Protein AF-A0A2T6FSA8-F1 (afdb_monomer_lite)

Foldseek 3Di:
DDPDQPPVNVCVVVVVPVVVVVVVVVDVVLDPPQDPDLPFDKDKPPDFPDPVVVSRVSSCVVSVPQEDEEELPRPTPNDQWMWIGGPPDIHIHGYQYHDVSVVVCPVVPDDDPALVSLVVVCVVPDPQEDEDVQQVVQRVVADPVSCSVLVSVLSVLCLVQVLVCVLVVHDPVVSQVVSCVVRVKGKDFADPVQCVDPVSQVVQWAQDVPPGTDGQRMWIDDDDFWIWTWDADSVVRHIYTNHTHGDGDD

Organism: NCBI:txid189691

Sequence (250 aa):
MLDGVSFFNYLHQNSGKDEVVAFILGIMNSGPYFSSTPSLRATINPTFQSQLCEELLLSCFEDNQRYILSLENEECLTHANYTVFGATHSLEIQNCIGLARVEHFFENNLILKCIEDVYDQINIRSKKVKVLPSAWKSAKLHNFYGRYPEVLYTILALETIDLTLLKGNINDKERVKEYKAETGFEISRESNGTLNRKRYEAQRLFVIPGLGRKLFEWHIKIGPYTRIHYYIDVETEMIYIGHCGKHLDI

pLDDT: mean 81.83, std 18.26, range [29.25, 98.69]

Structure (mmCIF, N/CA/C/O backbone):
data_AF-A0A2T6FSA8-F1
#
_entry.id   AF-A0A2T6FSA8-F1
#
loop_
_atom_site.group_PDB
_atom_site.id
_atom_site.type_symbol
_atom_site.label_atom_id
_atom_site.label_alt_id
_atom_site.label_comp_id
_atom_site.label_asym_id
_atom_site.label_entity_id
_atom_site.label_seq_id
_atom_site.pdbx_PDB_ins_code
_atom_site.Cartn_x
_atom_site.Cartn_y
_atom_site.Cartn_z
_atom_site.occupancy
_atom_site.B_iso_or_equiv
_atom_site.auth_seq_id
_atom_site.auth_comp_id
_atom_site.auth_asym_id
_atom_site.auth_atom_id
_atom_site.pdbx_PDB_model_num
ATOM 1 N N . MET A 1 1 ? 12.938 7.312 -40.243 1.00 29.25 1 MET A N 1
ATOM 2 C CA . MET A 1 1 ? 11.594 7.822 -40.592 1.00 29.25 1 MET A CA 1
ATOM 3 C C . MET A 1 1 ? 10.680 6.617 -40.654 1.00 29.25 1 MET A C 1
ATOM 5 O O . MET A 1 1 ? 10.930 5.751 -41.476 1.00 29.25 1 MET A O 1
ATOM 9 N N . LEU A 1 2 ? 9.742 6.512 -39.714 1.00 33.03 2 LEU A N 1
ATOM 10 C CA . LEU A 1 2 ? 8.794 5.401 -39.615 1.00 33.03 2 LEU A CA 1
ATOM 11 C C . LEU A 1 2 ? 7.567 5.710 -40.477 1.00 33.03 2 LEU A C 1
ATOM 13 O O . LEU A 1 2 ? 7.025 6.815 -40.401 1.00 33.03 2 LEU A O 1
ATOM 17 N N . ASP A 1 3 ? 7.147 4.735 -41.278 1.00 32.16 3 ASP A N 1
ATOM 18 C CA . ASP A 1 3 ? 5.937 4.796 -42.092 1.00 32.16 3 ASP A CA 1
ATOM 19 C C . ASP A 1 3 ? 4.690 4.891 -41.200 1.00 32.16 3 ASP A C 1
ATOM 21 O O . ASP A 1 3 ? 4.171 3.905 -40.687 1.00 32.16 3 ASP A O 1
ATOM 25 N N . GLY A 1 4 ? 4.215 6.122 -41.009 1.00 34.62 4 GLY A N 1
ATOM 26 C CA . GLY A 1 4 ? 2.804 6.496 -41.139 1.00 34.62 4 GLY A CA 1
ATOM 27 C C . GLY A 1 4 ? 1.758 5.941 -40.168 1.00 34.62 4 GLY A C 1
ATOM 28 O O . GLY A 1 4 ? 0.607 6.364 -40.259 1.00 34.62 4 GLY A O 1
ATOM 29 N N . VAL A 1 5 ? 2.088 5.061 -39.225 1.00 33.59 5 VAL A N 1
ATOM 30 C CA . VAL A 1 5 ? 1.158 4.663 -38.160 1.00 33.59 5 VAL A CA 1
ATOM 31 C C . VAL A 1 5 ? 1.603 5.347 -36.876 1.00 33.59 5 VAL A C 1
ATOM 33 O O . VAL A 1 5 ? 2.598 4.966 -36.265 1.00 33.59 5 VAL A O 1
ATOM 36 N N . SER A 1 6 ? 0.897 6.408 -36.476 1.00 43.44 6 SER A N 1
ATOM 37 C CA . SER A 1 6 ? 1.162 7.053 -35.189 1.00 43.44 6 SER A CA 1
ATOM 38 C C . SER A 1 6 ? 1.017 6.021 -34.066 1.00 43.44 6 SER A C 1
ATOM 40 O O . SER A 1 6 ? 0.156 5.143 -34.131 1.00 43.44 6 SER A O 1
ATOM 42 N N . PHE A 1 7 ? 1.823 6.136 -33.010 1.00 41.12 7 PHE A N 1
ATOM 43 C CA . PHE A 1 7 ? 1.661 5.340 -31.786 1.00 41.12 7 PHE A CA 1
ATOM 44 C C . PHE A 1 7 ? 0.196 5.343 -31.301 1.00 41.12 7 PHE A C 1
ATOM 46 O O . PHE A 1 7 ? -0.334 4.318 -30.888 1.00 41.12 7 PHE A O 1
ATOM 53 N N . PHE A 1 8 ? -0.512 6.459 -31.497 1.00 38.66 8 PHE A N 1
ATOM 54 C CA . PHE A 1 8 ? -1.953 6.583 -31.276 1.00 38.66 8 PHE A CA 1
ATOM 55 C C . PHE A 1 8 ? -2.823 5.634 -32.118 1.00 38.66 8 PHE A C 1
ATOM 57 O O . PHE A 1 8 ? -3.782 5.086 -31.584 1.00 38.66 8 PHE A O 1
ATOM 64 N N . ASN A 1 9 ? -2.509 5.395 -33.395 1.00 40.66 9 ASN A N 1
ATOM 65 C CA . ASN A 1 9 ? -3.224 4.410 -34.216 1.00 40.66 9 ASN A CA 1
ATOM 66 C C . ASN A 1 9 ? -2.980 2.974 -33.730 1.00 40.66 9 ASN A C 1
ATOM 68 O O . ASN A 1 9 ? -3.914 2.175 -33.726 1.00 40.66 9 ASN A O 1
ATOM 72 N N . TYR A 1 10 ? -1.767 2.653 -33.268 1.00 45.69 10 TYR A N 1
ATOM 73 C CA . TYR A 1 10 ? -1.476 1.357 -32.643 1.00 45.69 10 TYR A CA 1
ATOM 74 C C . TYR A 1 10 ? -2.256 1.178 -31.329 1.00 45.69 10 TYR A C 1
ATOM 76 O O . TYR A 1 10 ? -2.881 0.140 -31.113 1.00 45.69 10 TYR A O 1
ATOM 84 N N . LEU A 1 11 ? -2.302 2.214 -30.485 1.00 43.16 11 LEU A N 1
ATOM 85 C CA . LEU A 1 11 ? -3.105 2.233 -29.257 1.00 43.16 11 LEU A CA 1
ATOM 86 C C . LEU A 1 11 ? -4.605 2.083 -29.546 1.00 43.16 11 LEU A C 1
ATOM 88 O O . LEU A 1 11 ? -5.293 1.330 -28.864 1.00 43.16 11 LEU A O 1
ATOM 92 N N . HIS A 1 12 ? -5.113 2.745 -30.586 1.00 42.53 12 HIS A N 1
ATOM 93 C CA . HIS A 1 12 ? -6.517 2.666 -30.981 1.00 42.53 12 HIS A CA 1
ATOM 94 C C . HIS A 1 12 ? -6.888 1.283 -31.541 1.00 42.53 12 HIS A C 1
ATOM 96 O O . HIS A 1 12 ? -7.987 0.794 -31.289 1.00 42.53 12 HIS A O 1
ATOM 102 N N . GLN A 1 13 ? -5.984 0.615 -32.263 1.00 48.69 13 GLN A N 1
ATOM 103 C CA . GLN A 1 13 ? -6.195 -0.754 -32.758 1.00 48.69 13 GLN A CA 1
ATOM 104 C C . GLN A 1 13 ? -6.154 -1.809 -31.640 1.00 48.69 13 GLN A C 1
ATOM 106 O O . GLN A 1 13 ? -6.771 -2.862 -31.776 1.00 48.69 13 GLN A O 1
ATOM 111 N N . ASN A 1 14 ? -5.491 -1.509 -30.520 1.00 48.34 14 ASN A N 1
ATOM 112 C CA . ASN A 1 14 ? -5.372 -2.389 -29.351 1.00 48.34 14 ASN A CA 1
ATOM 113 C C . ASN A 1 14 ? -6.252 -1.948 -28.159 1.00 48.34 14 ASN A C 1
ATOM 115 O O . ASN A 1 14 ? -6.157 -2.509 -27.067 1.00 48.34 14 ASN A O 1
ATOM 119 N N . SER A 1 15 ? -7.147 -0.979 -28.381 1.00 40.62 15 SER A N 1
ATOM 120 C CA . SER A 1 15 ? -8.011 -0.329 -27.380 1.00 40.62 15 SER A CA 1
ATOM 121 C C . SER A 1 15 ? -9.080 -1.228 -26.743 1.00 40.62 15 SER A C 1
ATOM 123 O O . SER A 1 15 ? -9.753 -0.806 -25.815 1.00 40.62 15 SER A O 1
ATOM 125 N N . GLY A 1 16 ? -9.217 -2.482 -27.190 1.00 43.50 16 GLY A N 1
ATOM 126 C CA . GLY A 1 16 ? -10.066 -3.488 -26.538 1.00 43.50 16 GLY A CA 1
ATOM 127 C C . GLY A 1 16 ? -9.453 -4.108 -25.275 1.00 43.50 16 GLY A C 1
ATOM 128 O O . GLY A 1 16 ? -10.103 -4.917 -24.617 1.00 43.50 16 GLY A O 1
ATOM 129 N N . LYS A 1 17 ? -8.205 -3.760 -24.942 1.00 50.47 17 LYS A N 1
ATOM 130 C CA . LYS A 1 17 ? -7.532 -4.151 -23.701 1.00 50.47 17 LYS A CA 1
ATOM 131 C C . LYS A 1 17 ? -7.325 -2.897 -22.843 1.00 50.47 17 LYS A C 1
ATOM 133 O O . LYS A 1 17 ? -6.221 -2.355 -22.804 1.00 50.47 17 LYS A O 1
ATOM 138 N N . ASP A 1 18 ? -8.376 -2.443 -22.156 1.00 46.59 18 ASP A N 1
ATOM 139 C CA . ASP A 1 18 ? -8.344 -1.296 -21.220 1.00 46.59 18 ASP A CA 1
ATOM 140 C C . ASP A 1 18 ? -7.168 -1.379 -20.215 1.00 46.59 18 ASP A C 1
ATOM 142 O O . ASP A 1 18 ? -6.617 -0.369 -19.779 1.00 46.59 18 ASP A O 1
ATOM 146 N N . GLU A 1 19 ? -6.721 -2.600 -19.915 1.00 49.44 19 GLU A N 1
ATOM 147 C CA . GLU A 1 19 ? -5.592 -2.947 -19.044 1.00 49.44 19 GLU A CA 1
ATOM 148 C C . GLU A 1 19 ? -4.216 -2.544 -19.626 1.00 49.44 19 GLU A C 1
ATOM 150 O O . GLU A 1 19 ? -3.344 -2.077 -18.891 1.00 49.44 19 GLU A O 1
ATOM 155 N N . VAL A 1 20 ? -4.027 -2.642 -20.950 1.00 48.03 20 VAL A N 1
ATOM 156 C CA . VAL A 1 20 ? -2.790 -2.220 -21.641 1.00 48.03 20 VAL A CA 1
ATOM 157 C C . VAL A 1 20 ? -2.701 -0.697 -21.676 1.00 48.03 20 VAL A C 1
ATOM 159 O O . VAL A 1 20 ? -1.636 -0.128 -21.445 1.00 48.03 20 VAL A O 1
ATOM 162 N N . VAL A 1 21 ? -3.833 -0.022 -21.891 1.00 46.06 21 VAL A N 1
ATOM 163 C CA . VAL A 1 21 ? -3.919 1.444 -21.861 1.00 46.06 21 VAL A CA 1
ATOM 164 C C . VAL A 1 21 ? -3.649 1.972 -20.449 1.00 46.06 21 VAL A C 1
ATOM 166 O O . VAL A 1 21 ? -2.893 2.927 -20.300 1.00 46.06 21 VAL A O 1
ATOM 169 N N . ALA A 1 22 ? -4.184 1.331 -19.406 1.00 47.06 22 ALA A N 1
ATOM 170 C CA . ALA A 1 22 ? -3.957 1.729 -18.016 1.00 47.06 22 ALA A CA 1
ATOM 171 C C . ALA A 1 22 ? -2.488 1.589 -17.574 1.00 47.06 22 ALA A C 1
ATOM 173 O O . ALA A 1 22 ? -1.985 2.465 -16.873 1.00 47.06 22 ALA A O 1
ATOM 174 N N . PHE A 1 23 ? -1.777 0.543 -18.010 1.00 49.16 23 PHE A N 1
ATOM 175 C CA . PHE A 1 23 ? -0.348 0.385 -17.719 1.00 49.16 23 PHE A CA 1
ATOM 176 C C . PHE A 1 23 ? 0.541 1.290 -18.574 1.00 49.16 23 PHE A C 1
ATOM 178 O O . PHE A 1 23 ? 1.487 1.858 -18.042 1.00 49.16 23 PHE A O 1
ATOM 185 N N . ILE A 1 24 ? 0.223 1.500 -19.857 1.00 52.72 24 ILE A N 1
ATOM 186 C CA . ILE A 1 24 ? 0.936 2.484 -20.688 1.00 52.72 24 ILE A CA 1
ATOM 187 C C . ILE A 1 24 ? 0.775 3.882 -20.083 1.00 52.72 24 ILE A C 1
ATOM 189 O O . ILE A 1 24 ? 1.764 4.583 -19.917 1.00 52.72 24 ILE A O 1
ATOM 193 N N . LEU A 1 25 ? -0.433 4.260 -19.653 1.00 48.62 25 LEU A N 1
ATOM 194 C CA . LEU A 1 25 ? -0.664 5.514 -18.932 1.00 48.62 25 LEU A CA 1
ATOM 195 C C . LEU A 1 25 ? 0.015 5.529 -17.554 1.00 48.62 25 LEU A C 1
ATOM 197 O O . LEU A 1 25 ? 0.484 6.578 -17.131 1.00 48.62 25 LEU A O 1
ATOM 201 N N . GLY A 1 26 ? 0.091 4.394 -16.856 1.00 50.62 26 GLY A N 1
ATOM 202 C CA . GLY A 1 26 ? 0.794 4.253 -15.579 1.00 50.62 26 GLY A CA 1
ATOM 203 C C . GLY A 1 26 ? 2.302 4.465 -15.711 1.00 50.62 26 GLY A C 1
ATOM 204 O O . GLY A 1 26 ? 2.860 5.260 -14.965 1.00 50.62 26 GLY A O 1
ATOM 205 N N . ILE A 1 27 ? 2.927 3.837 -16.709 1.00 51.91 27 ILE A N 1
ATOM 206 C CA . ILE A 1 27 ? 4.341 4.022 -17.058 1.00 51.91 27 ILE A CA 1
ATOM 207 C C . ILE A 1 27 ? 4.598 5.444 -17.561 1.00 51.91 27 ILE A C 1
ATOM 209 O O . ILE A 1 27 ? 5.545 6.087 -17.125 1.00 51.91 27 ILE A O 1
ATOM 213 N N . MET A 1 28 ? 3.730 5.983 -18.423 1.00 48.41 28 MET A N 1
ATOM 214 C CA . MET A 1 28 ? 3.848 7.364 -18.907 1.00 48.41 28 MET A CA 1
ATOM 215 C C . MET A 1 28 ? 3.694 8.403 -17.783 1.00 48.41 28 MET A C 1
ATOM 217 O O . MET A 1 28 ? 4.291 9.472 -17.867 1.00 48.41 28 MET A 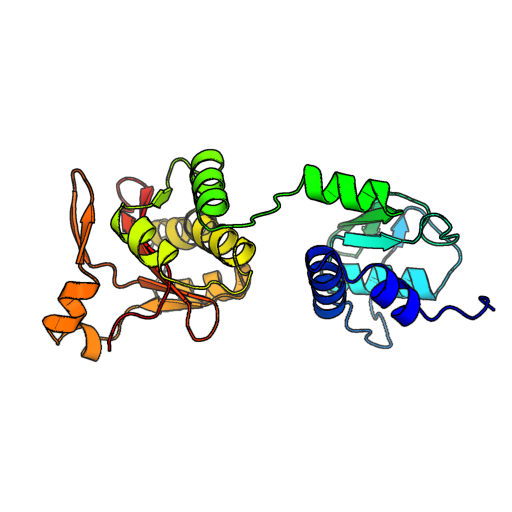O 1
ATOM 221 N N . ASN A 1 29 ? 2.920 8.104 -16.732 1.00 47.12 29 ASN A N 1
ATOM 222 C CA . ASN A 1 29 ? 2.727 8.983 -15.571 1.00 47.12 29 ASN A CA 1
ATOM 223 C C . ASN A 1 29 ? 3.734 8.738 -14.430 1.00 47.12 29 ASN A C 1
ATOM 225 O O . ASN A 1 29 ? 3.843 9.579 -13.537 1.00 47.12 29 ASN A O 1
ATOM 229 N N . SER A 1 30 ? 4.465 7.617 -14.423 1.00 46.62 30 SER A N 1
ATOM 230 C CA . SER A 1 30 ? 5.535 7.348 -13.446 1.00 46.62 30 SER A CA 1
ATOM 231 C C . SER A 1 30 ? 6.867 8.000 -13.812 1.00 46.62 30 SER A C 1
ATOM 233 O O . SER A 1 30 ? 7.819 7.907 -13.046 1.00 46.62 30 SER A O 1
ATOM 235 N N . GLY A 1 31 ? 6.929 8.669 -14.963 1.00 50.69 31 GLY A N 1
ATOM 236 C CA . GLY A 1 31 ? 8.158 9.232 -15.495 1.00 50.69 31 GLY A CA 1
ATOM 237 C C . GLY A 1 31 ? 8.956 8.238 -16.357 1.00 50.69 31 GLY A C 1
ATOM 238 O O . GLY A 1 31 ? 8.481 7.137 -16.642 1.00 50.69 31 GLY A O 1
ATOM 239 N N . PRO A 1 32 ? 10.158 8.632 -16.808 1.00 46.78 32 PRO A N 1
ATOM 240 C CA . PRO A 1 32 ? 10.871 9.799 -16.312 1.00 46.78 32 PRO A CA 1
ATOM 241 C C . PRO A 1 32 ? 10.246 11.107 -16.785 1.00 46.78 32 PRO A C 1
ATOM 243 O O . PRO A 1 32 ? 9.958 11.298 -17.970 1.00 46.78 32 PRO A O 1
ATOM 246 N N . TYR A 1 33 ? 10.027 12.023 -15.843 1.00 53.81 33 TYR A N 1
ATOM 247 C CA . TYR A 1 33 ? 9.700 13.400 -16.186 1.00 53.81 33 TYR A CA 1
ATOM 248 C C . TYR A 1 33 ? 10.973 14.004 -16.757 1.00 53.81 33 TYR A C 1
ATOM 250 O O . TYR A 1 33 ? 11.837 14.429 -16.000 1.00 53.81 33 TYR A O 1
ATOM 258 N N . PHE A 1 34 ? 11.108 13.959 -18.085 1.00 48.78 34 PHE A N 1
ATOM 259 C CA . PHE A 1 34 ? 12.308 14.371 -18.807 1.00 48.78 34 PHE A CA 1
ATOM 260 C C . PHE A 1 34 ? 12.806 15.724 -18.275 1.00 48.78 34 PHE A C 1
ATOM 262 O O . PHE A 1 34 ? 12.228 16.776 -18.561 1.00 48.78 34 PHE A O 1
ATOM 269 N N . SER A 1 35 ? 13.856 15.692 -17.455 1.00 50.28 35 SER A N 1
ATOM 270 C CA . SER A 1 35 ? 14.572 16.884 -17.033 1.00 50.28 35 SER A CA 1
ATOM 271 C C . SER A 1 35 ? 15.739 17.015 -18.001 1.00 50.28 35 SER A C 1
ATOM 273 O O . SER A 1 35 ? 16.486 16.067 -18.228 1.00 50.28 35 SER A O 1
ATOM 275 N N . SER A 1 36 ? 15.853 18.160 -18.666 1.00 49.47 36 SER A N 1
ATOM 276 C CA . SER A 1 36 ? 16.725 18.346 -19.835 1.00 49.47 36 SER A CA 1
ATOM 277 C C . SER A 1 36 ? 18.233 18.292 -19.540 1.00 49.47 36 SER A C 1
ATOM 279 O O . SER A 1 36 ? 19.025 18.698 -20.385 1.00 49.47 36 SER A O 1
ATOM 281 N N . THR A 1 37 ? 18.649 17.830 -18.359 1.00 53.97 37 THR A N 1
ATOM 282 C CA . THR A 1 37 ? 20.055 17.693 -17.967 1.00 53.97 37 THR A CA 1
ATOM 283 C C . THR A 1 37 ? 20.203 16.667 -16.837 1.00 53.97 37 THR A C 1
ATOM 285 O O . THR A 1 37 ? 20.058 17.053 -15.673 1.00 53.97 37 THR A O 1
ATOM 288 N N . PRO A 1 38 ? 20.563 15.403 -17.125 1.00 54.00 38 PRO A N 1
ATOM 289 C CA . PRO A 1 38 ? 21.083 14.515 -16.095 1.00 54.00 38 PRO A CA 1
ATOM 290 C C . PRO A 1 38 ? 22.385 15.133 -15.574 1.00 54.00 38 PRO A C 1
ATOM 292 O O . PRO A 1 38 ? 23.371 15.269 -16.298 1.00 54.00 38 PRO A O 1
ATOM 295 N N . SER A 1 39 ? 22.386 15.579 -14.320 1.00 57.56 39 SER A N 1
ATOM 296 C CA . SER A 1 39 ? 23.579 16.176 -13.691 1.00 57.56 39 SER A CA 1
ATOM 297 C C . SER A 1 39 ? 24.536 15.116 -13.125 1.00 57.56 39 SER A C 1
ATOM 299 O O . SER A 1 39 ? 25.597 15.434 -12.579 1.00 57.56 39 SER A O 1
ATOM 301 N N . LEU A 1 40 ? 24.162 13.842 -13.254 1.00 66.25 40 LEU A N 1
ATOM 302 C CA . LEU A 1 40 ? 24.803 12.708 -12.613 1.00 66.25 40 LEU A CA 1
ATOM 303 C C . LEU A 1 40 ? 25.874 12.063 -13.495 1.00 66.25 40 LEU A C 1
ATOM 305 O O . LEU A 1 40 ? 25.628 11.624 -14.614 1.00 66.25 40 LEU A O 1
ATOM 309 N N . ARG A 1 41 ? 27.083 11.934 -12.934 1.00 78.19 41 ARG A N 1
ATOM 310 C CA . ARG A 1 41 ? 28.101 11.016 -13.454 1.00 78.19 41 ARG A CA 1
ATOM 311 C C . ARG A 1 41 ? 27.721 9.598 -13.038 1.00 78.19 41 ARG A C 1
ATOM 313 O O . ARG A 1 41 ? 27.952 9.226 -11.888 1.00 78.19 41 ARG A O 1
ATOM 320 N N . ALA A 1 42 ? 27.163 8.829 -13.962 1.00 87.12 42 ALA A N 1
ATOM 321 C CA . ALA A 1 42 ? 26.892 7.411 -13.777 1.00 87.12 42 ALA A CA 1
ATOM 322 C C . ALA A 1 42 ? 27.425 6.600 -14.962 1.00 87.12 42 ALA A C 1
ATOM 324 O O . ALA A 1 42 ? 27.656 7.138 -16.044 1.00 87.12 42 ALA A O 1
ATOM 325 N N . THR A 1 43 ? 27.656 5.308 -14.746 1.00 93.62 43 THR A N 1
ATOM 326 C CA . THR A 1 43 ? 28.009 4.365 -15.813 1.00 93.62 43 THR A CA 1
ATOM 327 C C . THR A 1 43 ? 26.881 3.367 -16.013 1.00 93.62 43 THR A C 1
ATOM 329 O O . THR A 1 43 ? 26.235 2.954 -15.053 1.00 93.62 43 THR A O 1
ATOM 332 N N . ILE A 1 44 ? 26.632 2.977 -17.261 1.00 95.25 44 ILE A N 1
ATOM 333 C CA . ILE A 1 44 ? 25.549 2.059 -17.616 1.00 95.25 44 ILE A CA 1
ATOM 334 C C . ILE A 1 44 ? 26.142 0.778 -18.195 1.00 95.25 44 ILE A C 1
ATOM 336 O O . ILE A 1 44 ? 27.039 0.825 -19.038 1.00 95.25 44 ILE A O 1
ATOM 340 N N . ASN A 1 45 ? 25.636 -0.365 -17.741 1.00 95.38 45 ASN A N 1
ATOM 341 C CA . ASN A 1 45 ? 25.982 -1.679 -18.265 1.00 95.38 45 ASN A CA 1
ATOM 342 C C . ASN A 1 45 ? 24.707 -2.466 -18.601 1.00 95.38 45 ASN A C 1
ATOM 344 O O . ASN A 1 45 ? 23.862 -2.601 -17.722 1.00 95.38 45 ASN A O 1
ATOM 348 N N . PRO A 1 46 ? 24.567 -3.051 -19.799 1.00 94.94 46 PRO A N 1
ATOM 349 C CA . PRO A 1 46 ? 25.495 -2.998 -20.931 1.00 94.94 46 PRO A CA 1
ATOM 350 C C . PRO A 1 46 ? 25.554 -1.616 -21.593 1.00 94.94 46 PRO A C 1
ATOM 352 O O . PRO A 1 46 ? 24.638 -0.808 -21.452 1.00 94.94 46 PRO A O 1
ATOM 355 N N . THR A 1 47 ? 26.650 -1.347 -22.307 1.00 91.38 47 THR A N 1
ATOM 356 C CA . THR A 1 47 ? 26.838 -0.101 -23.064 1.00 91.38 47 THR A CA 1
ATOM 357 C C . THR A 1 47 ? 26.093 -0.142 -24.401 1.00 91.38 47 THR A C 1
ATOM 359 O O . THR A 1 47 ? 25.879 -1.205 -24.984 1.00 91.38 47 THR A O 1
ATOM 362 N N . PHE A 1 48 ? 25.703 1.027 -24.904 1.00 89.56 48 PHE A N 1
ATOM 363 C CA . PHE A 1 48 ? 25.004 1.208 -26.180 1.00 89.56 48 PHE A CA 1
ATOM 364 C C . PHE A 1 48 ? 25.356 2.581 -26.771 1.00 89.56 48 PHE A C 1
ATOM 366 O O . PHE A 1 48 ? 25.976 3.412 -26.109 1.00 89.56 48 PHE A O 1
ATOM 373 N N . GLN A 1 49 ? 24.995 2.820 -28.033 1.00 87.00 49 GLN A N 1
ATOM 374 C CA . GLN A 1 49 ? 25.349 4.042 -28.766 1.00 87.00 49 GLN A CA 1
ATOM 375 C C . GLN A 1 49 ? 24.109 4.895 -29.049 1.00 87.00 49 GLN A C 1
ATOM 377 O O . GLN A 1 49 ? 23.662 5.006 -30.187 1.00 87.00 49 GLN A O 1
ATOM 382 N N . SER A 1 50 ? 23.526 5.484 -28.005 1.00 88.25 50 SER A N 1
ATOM 383 C CA . SER A 1 50 ? 22.404 6.416 -28.148 1.00 88.25 50 SER A CA 1
ATOM 384 C C . SER A 1 50 ? 22.298 7.323 -26.935 1.00 88.25 50 SER A C 1
ATOM 386 O O . SER A 1 50 ? 21.985 6.866 -25.838 1.00 88.25 50 SER A O 1
ATOM 388 N N . GLN A 1 51 ? 22.496 8.620 -27.157 1.00 84.38 51 GLN A N 1
ATOM 389 C CA . GLN A 1 51 ? 22.355 9.627 -26.110 1.00 84.38 51 GLN A CA 1
ATOM 390 C C . GLN A 1 51 ? 20.933 9.640 -25.522 1.00 84.38 51 GLN A C 1
ATOM 392 O O . GLN A 1 51 ? 20.769 9.760 -24.316 1.00 84.38 51 GLN A O 1
ATOM 397 N N . LEU A 1 52 ? 19.902 9.436 -26.349 1.00 82.38 52 LEU A N 1
ATOM 398 C CA . LEU A 1 52 ? 18.509 9.428 -25.892 1.00 82.38 52 LEU A CA 1
ATOM 399 C C . LEU A 1 52 ? 18.220 8.264 -24.929 1.00 82.38 52 LEU A C 1
ATOM 401 O O . LEU A 1 52 ? 17.533 8.434 -23.927 1.00 82.38 52 LEU A O 1
ATOM 405 N N . CYS A 1 53 ? 18.742 7.075 -25.231 1.00 87.88 53 CYS A N 1
ATOM 406 C CA . CYS A 1 53 ? 18.580 5.908 -24.363 1.00 87.88 53 CYS A CA 1
ATOM 407 C C . CYS A 1 53 ? 19.388 6.047 -23.067 1.00 87.88 53 CYS A C 1
ATOM 409 O O . CYS A 1 53 ? 18.985 5.538 -22.024 1.00 87.88 53 CYS A O 1
ATOM 411 N N . GLU A 1 54 ? 20.529 6.735 -23.138 1.00 89.31 54 GLU A N 1
ATOM 412 C CA . GLU A 1 54 ? 21.363 7.040 -21.979 1.00 89.31 54 GLU A CA 1
ATOM 413 C C . GLU A 1 54 ? 20.621 8.000 -21.055 1.00 89.31 54 GLU A C 1
ATOM 415 O O . GLU A 1 54 ? 20.438 7.685 -19.884 1.00 89.31 54 GLU A O 1
ATOM 420 N N . GLU A 1 55 ? 20.089 9.094 -21.599 1.00 86.81 55 GLU A N 1
ATOM 421 C CA . GLU A 1 55 ? 19.240 10.038 -20.871 1.00 86.81 55 GLU A CA 1
ATOM 422 C C . GLU A 1 55 ? 18.037 9.335 -20.226 1.00 86.81 55 GLU A C 1
ATOM 424 O O . GLU A 1 55 ? 17.798 9.532 -19.038 1.00 86.81 55 GLU A O 1
ATOM 429 N N . LEU A 1 56 ? 17.344 8.446 -20.950 1.00 87.00 56 LEU A N 1
ATOM 430 C CA . LEU A 1 56 ? 16.233 7.661 -20.401 1.00 87.00 56 LEU A CA 1
ATOM 431 C C . LEU A 1 56 ? 16.651 6.846 -19.167 1.00 87.00 56 LEU A C 1
ATOM 433 O O . LEU A 1 56 ? 16.003 6.934 -18.126 1.00 87.00 56 LEU A O 1
ATOM 437 N N . LEU A 1 57 ? 17.718 6.048 -19.272 1.00 89.06 57 LEU A N 1
ATOM 438 C CA . LEU A 1 57 ? 18.172 5.185 -18.177 1.00 89.06 57 LEU A CA 1
ATOM 439 C C . LEU A 1 57 ? 18.730 5.987 -16.996 1.00 89.06 57 LEU A C 1
ATOM 441 O O . LEU A 1 57 ? 18.553 5.579 -15.848 1.00 89.06 57 LEU A O 1
ATOM 445 N N . LEU A 1 58 ? 19.369 7.131 -17.255 1.00 88.62 58 LEU A N 1
ATOM 446 C CA . LEU A 1 58 ? 19.816 8.048 -16.209 1.00 88.62 58 LEU A CA 1
ATOM 447 C C . LEU A 1 58 ? 18.637 8.696 -15.487 1.00 88.62 58 LEU A C 1
ATOM 449 O O . LEU A 1 58 ? 18.652 8.763 -14.261 1.00 88.62 58 LEU A O 1
ATOM 453 N N . SER A 1 59 ?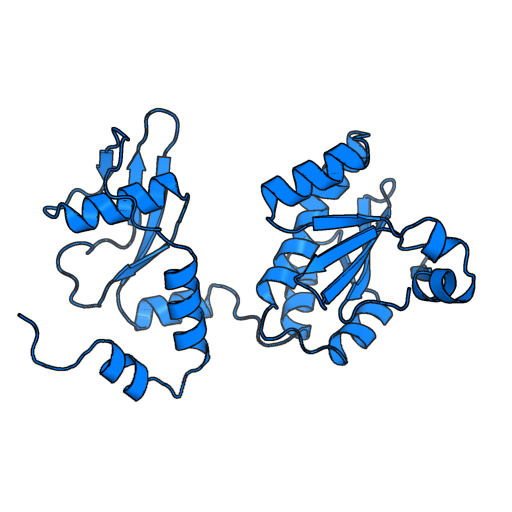 17.591 9.107 -16.204 1.00 82.56 59 SER A N 1
ATOM 454 C CA . SER A 1 59 ? 16.381 9.607 -15.554 1.00 82.56 59 SER A CA 1
ATOM 455 C C . SER A 1 59 ? 15.669 8.504 -14.767 1.00 82.56 59 SER A C 1
ATOM 457 O O . SER A 1 59 ? 15.234 8.742 -13.647 1.00 82.56 59 SER A O 1
ATOM 459 N N . CYS A 1 60 ? 15.629 7.266 -15.274 1.00 83.06 60 CYS A N 1
ATOM 460 C CA . CYS A 1 60 ? 15.141 6.132 -14.487 1.00 83.06 60 CYS A CA 1
ATOM 461 C C . CYS A 1 60 ? 15.973 5.904 -13.215 1.00 83.06 60 CYS A C 1
ATOM 463 O O . CYS A 1 60 ? 15.413 5.574 -12.174 1.00 83.06 60 CYS A O 1
ATOM 465 N N . PHE A 1 61 ? 17.294 6.091 -13.277 1.00 85.44 61 PHE A N 1
ATOM 466 C CA . PHE A 1 61 ? 18.175 6.015 -12.112 1.00 85.44 61 PHE A CA 1
ATOM 467 C C . PHE A 1 61 ? 17.891 7.121 -11.089 1.00 85.44 61 PHE A C 1
ATOM 469 O O . PHE A 1 61 ? 17.783 6.828 -9.900 1.00 85.44 61 PHE A O 1
ATOM 476 N N . GLU A 1 62 ? 17.725 8.366 -11.542 1.00 80.81 62 GL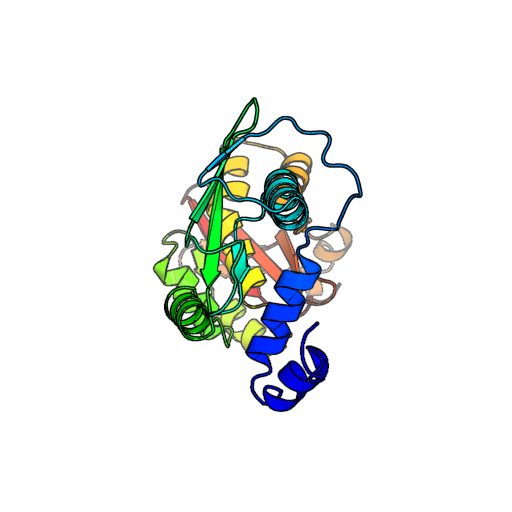U A N 1
ATOM 477 C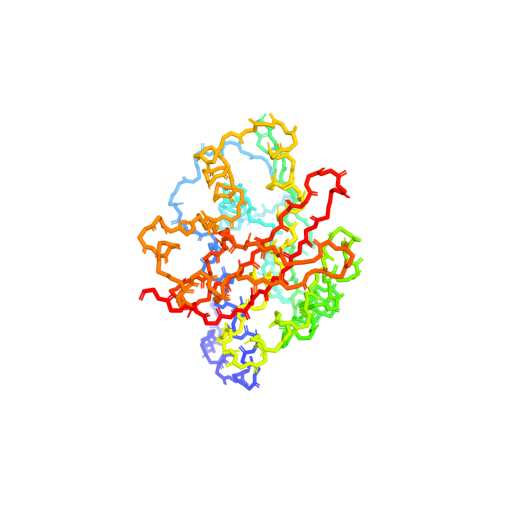 CA . GLU A 1 62 ? 17.359 9.511 -10.695 1.00 80.81 62 GLU A CA 1
ATOM 478 C C . GLU A 1 62 ? 15.998 9.306 -10.010 1.00 80.81 62 GLU A C 1
ATOM 480 O O . GLU A 1 62 ? 15.867 9.559 -8.812 1.00 80.81 62 GLU A O 1
ATOM 485 N N . ASP A 1 63 ? 15.023 8.765 -10.744 1.00 73.31 63 ASP A N 1
ATOM 486 C CA . ASP A 1 63 ? 13.656 8.529 -10.268 1.00 73.31 63 ASP A CA 1
ATOM 487 C C . ASP A 1 63 ? 13.476 7.166 -9.564 1.00 73.31 63 ASP A C 1
ATOM 489 O O . ASP A 1 63 ? 12.371 6.821 -9.142 1.00 73.31 63 ASP A O 1
ATOM 493 N N . ASN A 1 64 ? 14.542 6.363 -9.423 1.00 71.69 64 ASN A N 1
ATOM 494 C CA . ASN A 1 64 ? 14.503 4.991 -8.890 1.00 71.69 64 ASN A CA 1
ATOM 495 C C . ASN A 1 64 ? 13.480 4.074 -9.614 1.00 71.69 64 ASN A C 1
ATOM 497 O O . ASN A 1 64 ? 12.921 3.136 -9.033 1.00 71.69 64 ASN A O 1
ATOM 501 N N . GLN A 1 65 ? 13.244 4.333 -10.902 1.00 75.31 65 GLN A N 1
ATOM 502 C CA . GLN A 1 65 ? 12.346 3.587 -11.777 1.00 75.31 65 GLN A CA 1
ATOM 503 C C . GLN A 1 65 ? 13.038 2.319 -12.292 1.00 75.31 65 GLN A C 1
ATOM 505 O O . GLN A 1 65 ? 14.046 2.369 -12.993 1.00 75.31 65 GLN A O 1
ATOM 510 N N . ARG A 1 66 ? 12.468 1.153 -11.972 1.00 81.81 66 ARG A N 1
ATOM 511 C CA . ARG A 1 66 ? 13.082 -0.161 -12.251 1.00 81.81 66 ARG A CA 1
ATOM 512 C C . ARG A 1 66 ? 12.623 -0.827 -13.539 1.00 81.81 66 ARG A C 1
ATOM 514 O O . ARG A 1 66 ? 13.089 -1.922 -13.832 1.00 81.81 66 ARG A O 1
ATOM 521 N N . TYR A 1 67 ? 11.708 -0.212 -14.281 1.00 80.69 67 TYR A N 1
ATOM 522 C CA . TYR A 1 67 ? 11.113 -0.826 -15.463 1.00 80.69 67 TYR A CA 1
ATOM 523 C C . TYR A 1 67 ? 11.044 0.152 -16.625 1.00 80.69 67 TYR A C 1
ATOM 525 O O . TYR A 1 67 ? 10.577 1.281 -16.460 1.00 80.69 67 TYR A O 1
ATOM 533 N N . ILE A 1 68 ? 11.444 -0.327 -17.798 1.00 84.88 68 ILE A N 1
ATOM 534 C CA . ILE A 1 68 ? 11.256 0.332 -19.091 1.00 84.88 68 ILE A CA 1
ATOM 535 C C . ILE A 1 68 ? 10.605 -0.643 -20.078 1.00 84.88 68 ILE A C 1
ATOM 537 O O . ILE A 1 68 ? 10.631 -1.863 -19.882 1.00 84.88 68 ILE A O 1
ATOM 541 N N . LEU A 1 69 ? 10.019 -0.096 -21.141 1.00 82.00 69 LEU A N 1
ATOM 542 C CA . LEU A 1 69 ? 9.435 -0.865 -22.235 1.00 82.00 69 LEU A CA 1
ATOM 543 C C . LEU A 1 69 ? 10.189 -0.577 -23.525 1.00 82.00 69 LEU A C 1
ATOM 545 O O . LEU A 1 69 ? 10.439 0.584 -23.842 1.00 82.00 69 LEU A O 1
ATOM 549 N N . SER A 1 70 ? 10.468 -1.629 -24.287 1.00 83.62 70 SER A N 1
ATOM 550 C CA . SER A 1 70 ? 11.052 -1.523 -25.624 1.00 83.62 70 SER A CA 1
ATOM 551 C C . SER A 1 70 ? 10.213 -2.299 -26.631 1.00 83.62 70 SER A C 1
ATOM 553 O O . SER A 1 70 ? 9.598 -3.319 -26.301 1.00 83.62 70 SER A O 1
ATOM 555 N N . LEU A 1 71 ? 10.187 -1.826 -27.876 1.00 80.19 71 LEU A N 1
ATOM 556 C CA . LEU A 1 71 ? 9.593 -2.580 -28.978 1.00 80.19 71 LEU A CA 1
ATOM 557 C C . LEU A 1 71 ? 10.416 -3.844 -29.261 1.00 80.19 71 LEU A C 1
ATOM 559 O O . LEU A 1 71 ? 11.602 -3.909 -28.955 1.00 80.19 71 LEU A O 1
ATOM 563 N N . GLU A 1 72 ? 9.795 -4.850 -29.874 1.00 80.94 72 GLU A N 1
ATOM 564 C CA . GLU A 1 72 ? 10.480 -6.105 -30.225 1.00 80.94 72 GLU A CA 1
ATOM 565 C C . GLU A 1 72 ? 11.625 -5.892 -31.230 1.00 80.94 72 GLU A C 1
ATOM 567 O O . GLU A 1 72 ? 12.609 -6.625 -31.226 1.00 80.94 72 GLU A O 1
ATOM 572 N N . ASN A 1 73 ? 11.514 -4.847 -32.051 1.00 83.31 73 ASN A N 1
ATOM 573 C CA . ASN A 1 73 ? 12.519 -4.403 -33.010 1.00 83.31 73 ASN A CA 1
ATOM 574 C C . ASN A 1 73 ? 13.308 -3.168 -32.534 1.00 83.31 73 ASN A C 1
ATOM 576 O O . ASN A 1 73 ? 13.841 -2.439 -33.367 1.00 83.31 73 ASN A O 1
ATOM 580 N N . GLU A 1 74 ? 13.344 -2.896 -31.228 1.00 84.81 74 GLU A N 1
ATOM 581 C CA . GLU A 1 74 ? 14.196 -1.847 -30.661 1.00 84.81 74 GLU A CA 1
ATOM 582 C C . GLU A 1 74 ? 15.678 -2.164 -30.924 1.00 84.81 74 GLU A C 1
ATOM 584 O O . GLU A 1 74 ? 16.147 -3.265 -30.638 1.00 84.81 74 GLU A O 1
ATOM 589 N N . GLU A 1 75 ? 16.424 -1.198 -31.461 1.00 88.19 75 GLU A N 1
ATOM 590 C CA . GLU A 1 75 ? 17.832 -1.375 -31.847 1.00 88.19 75 GLU A CA 1
ATOM 591 C C . GLU A 1 75 ? 18.801 -0.863 -30.774 1.00 88.19 75 GLU A C 1
ATOM 593 O O . GLU A 1 75 ? 19.966 -1.262 -30.735 1.00 88.19 75 GLU A O 1
ATOM 598 N N . CYS A 1 76 ? 18.327 0.011 -29.886 1.00 90.94 76 CYS A N 1
ATOM 599 C CA . CYS A 1 76 ? 19.140 0.630 -28.854 1.00 90.94 76 CYS A CA 1
ATOM 600 C C . CYS A 1 76 ? 19.112 -0.157 -27.537 1.00 90.94 76 CYS A C 1
ATOM 602 O O . CYS A 1 76 ? 20.140 -0.643 -27.055 1.00 90.94 76 CYS A O 1
ATOM 604 N N . LEU A 1 77 ? 17.922 -0.291 -26.946 1.00 91.25 77 LEU A N 1
ATOM 605 C CA . LEU A 1 77 ? 17.713 -0.941 -25.655 1.00 91.25 77 LEU A CA 1
ATOM 606 C C . LEU A 1 77 ? 17.370 -2.421 -25.855 1.00 91.25 77 LEU A C 1
ATOM 608 O O . LEU A 1 77 ? 16.246 -2.867 -25.657 1.00 91.25 77 LEU A O 1
ATOM 612 N N . THR A 1 78 ? 18.363 -3.187 -26.294 1.00 93.19 78 THR A N 1
ATOM 613 C CA . THR A 1 78 ? 18.218 -4.593 -26.709 1.00 93.19 78 THR A CA 1
ATOM 614 C C . THR A 1 78 ? 18.342 -5.611 -25.578 1.00 93.19 78 THR A C 1
ATOM 616 O O . THR A 1 78 ? 18.043 -6.790 -25.766 1.00 93.19 78 THR A O 1
ATOM 619 N N . HIS A 1 79 ? 18.801 -5.198 -24.397 1.00 92.81 79 HIS A N 1
ATOM 620 C CA . HIS A 1 79 ? 19.044 -6.112 -23.286 1.00 92.81 79 HIS A CA 1
ATOM 621 C C . HIS A 1 79 ? 17.872 -6.114 -22.315 1.00 92.81 79 HIS A C 1
ATOM 623 O O . HIS A 1 79 ? 17.240 -5.088 -22.087 1.00 92.81 79 HIS A O 1
ATOM 629 N N . ALA A 1 80 ? 17.605 -7.276 -21.717 1.00 89.88 80 ALA A N 1
ATOM 630 C CA . ALA A 1 80 ? 16.523 -7.437 -20.749 1.00 89.88 80 ALA A CA 1
ATOM 631 C C . ALA A 1 80 ? 16.788 -6.708 -19.424 1.00 89.88 80 ALA A C 1
ATOM 633 O O . ALA A 1 80 ? 15.839 -6.416 -18.710 1.00 89.88 80 ALA A O 1
ATOM 634 N N . ASN A 1 81 ? 18.052 -6.430 -19.093 1.00 93.25 81 ASN A N 1
ATOM 635 C CA . ASN A 1 81 ? 18.439 -5.727 -17.875 1.00 93.25 81 ASN A CA 1
ATOM 636 C C . ASN A 1 81 ? 19.555 -4.727 -18.178 1.00 93.25 81 ASN A C 1
ATOM 638 O O . ASN A 1 81 ? 20.484 -5.038 -18.928 1.00 93.25 81 ASN A O 1
ATOM 642 N N . TYR A 1 82 ? 19.474 -3.572 -17.531 1.00 95.56 82 TYR A N 1
ATOM 643 C CA . TYR A 1 82 ? 20.507 -2.548 -17.481 1.00 95.56 82 TYR A CA 1
ATOM 644 C C . TYR A 1 82 ? 20.830 -2.243 -16.024 1.00 95.56 82 TYR A C 1
ATOM 646 O O . TYR A 1 82 ? 19.943 -2.180 -15.182 1.00 95.56 82 TYR A O 1
ATOM 654 N N . THR A 1 83 ? 22.098 -2.036 -15.705 1.00 96.06 83 THR A N 1
ATOM 655 C CA . THR A 1 83 ? 22.540 -1.569 -14.395 1.00 96.06 83 THR A CA 1
ATOM 656 C C . THR A 1 83 ? 23.162 -0.199 -14.553 1.00 96.06 83 THR A C 1
ATOM 658 O O . THR A 1 83 ? 24.127 -0.038 -15.302 1.00 96.06 83 THR A O 1
ATOM 661 N N . VAL A 1 84 ? 22.616 0.777 -13.838 1.00 95.12 84 VAL A N 1
ATOM 662 C CA . VAL A 1 84 ? 23.176 2.124 -13.749 1.00 95.12 84 VAL A CA 1
ATOM 663 C C . VAL A 1 84 ? 23.927 2.234 -12.428 1.00 95.12 84 VAL A C 1
ATOM 665 O O . VAL A 1 84 ? 23.361 1.966 -11.369 1.00 95.12 84 VAL A O 1
ATOM 668 N N . PHE A 1 85 ? 25.206 2.593 -12.480 1.00 95.00 85 PHE A N 1
ATOM 669 C CA . PHE A 1 85 ? 26.076 2.763 -11.321 1.00 95.00 85 PHE A CA 1
ATOM 670 C C . PHE A 1 85 ? 26.316 4.250 -11.075 1.00 95.00 85 PHE A C 1
ATOM 672 O O . PHE A 1 85 ? 27.014 4.909 -11.847 1.00 95.00 85 PHE A O 1
ATOM 679 N N . GLY A 1 86 ? 25.756 4.775 -9.988 1.00 90.56 86 GLY A N 1
ATOM 680 C CA . GLY A 1 86 ? 26.095 6.096 -9.470 1.00 90.56 86 GLY A CA 1
ATOM 681 C C . GLY A 1 86 ? 27.235 6.036 -8.451 1.00 90.56 86 GLY A C 1
ATOM 682 O O . GLY A 1 86 ? 27.796 4.982 -8.160 1.00 90.56 86 GLY A O 1
ATOM 683 N N . ALA A 1 87 ? 27.560 7.185 -7.855 1.00 88.06 87 ALA A N 1
ATOM 684 C CA . ALA A 1 87 ? 28.637 7.285 -6.865 1.00 88.06 87 ALA A CA 1
ATOM 685 C C . ALA A 1 87 ? 28.348 6.534 -5.549 1.00 88.06 87 ALA A C 1
ATOM 687 O O . ALA A 1 87 ? 29.278 6.111 -4.866 1.00 88.06 87 ALA A O 1
ATOM 688 N N . THR A 1 88 ? 27.073 6.406 -5.171 1.00 86.19 88 THR A N 1
ATOM 689 C CA . THR A 1 88 ? 26.647 5.891 -3.856 1.00 86.19 88 THR A CA 1
ATOM 690 C C . THR A 1 88 ? 25.820 4.611 -3.928 1.00 86.19 88 THR A C 1
ATOM 692 O O . THR A 1 88 ? 25.705 3.917 -2.921 1.00 86.19 88 THR A O 1
ATOM 695 N N . HIS A 1 89 ? 25.234 4.296 -5.084 1.00 89.25 89 HIS A N 1
ATOM 696 C CA . HIS A 1 89 ? 24.388 3.121 -5.276 1.00 89.25 89 HIS A CA 1
ATOM 697 C C . HIS A 1 89 ? 24.290 2.729 -6.756 1.00 89.25 89 HIS A C 1
ATOM 699 O O . HIS A 1 89 ? 24.694 3.485 -7.643 1.00 89.25 89 HIS A O 1
ATOM 705 N N . SER A 1 90 ? 23.728 1.547 -7.003 1.00 92.38 90 SER A N 1
ATOM 706 C CA . SER A 1 90 ? 23.396 1.037 -8.331 1.00 92.38 90 SER A CA 1
ATOM 707 C C . SER A 1 90 ? 21.912 0.697 -8.431 1.00 92.38 90 SER A C 1
ATOM 709 O O . SER A 1 90 ? 21.338 0.198 -7.461 1.00 92.38 90 SER A O 1
ATOM 711 N N . LEU A 1 91 ? 21.315 0.890 -9.607 1.00 88.50 91 LEU A N 1
ATOM 712 C CA . LEU A 1 91 ? 19.949 0.464 -9.908 1.00 88.50 91 LEU A CA 1
ATOM 713 C C . LEU A 1 91 ? 19.952 -0.549 -11.047 1.00 88.50 91 LEU A C 1
ATOM 715 O O . LEU A 1 91 ? 20.530 -0.294 -12.101 1.00 88.50 91 LEU A O 1
ATOM 719 N N . GLU A 1 92 ? 19.275 -1.675 -10.841 1.00 92.38 92 GLU A N 1
ATOM 720 C CA . GLU A 1 92 ? 18.922 -2.593 -11.919 1.00 92.38 92 GLU A CA 1
ATOM 721 C C . GLU A 1 92 ? 17.569 -2.182 -12.512 1.00 92.38 92 GLU A C 1
ATOM 723 O O . GLU A 1 92 ? 16.563 -2.091 -11.803 1.00 92.38 92 GLU A O 1
ATOM 728 N N . ILE A 1 93 ? 17.572 -1.920 -13.815 1.00 87.12 93 ILE A N 1
ATOM 729 C CA . ILE A 1 93 ? 16.430 -1.529 -14.630 1.00 87.12 93 ILE A CA 1
ATOM 730 C C . ILE A 1 93 ? 16.113 -2.696 -15.564 1.00 87.12 93 ILE A C 1
ATOM 732 O O . ILE A 1 93 ? 16.931 -3.077 -16.402 1.00 87.12 93 ILE A O 1
ATOM 736 N N . GLN A 1 94 ? 14.916 -3.253 -15.431 1.00 86.31 94 GLN A N 1
ATOM 737 C CA . GLN A 1 94 ? 14.415 -4.330 -16.271 1.00 86.31 94 GLN A CA 1
ATOM 738 C C . GLN A 1 94 ? 13.708 -3.760 -17.496 1.00 86.31 94 GLN A C 1
ATOM 740 O O . GLN A 1 94 ? 12.842 -2.890 -17.405 1.00 86.31 94 GLN A O 1
ATOM 745 N N . ASN A 1 95 ? 14.056 -4.285 -18.658 1.00 88.75 95 ASN A N 1
ATOM 746 C CA . ASN A 1 95 ? 13.487 -3.899 -19.931 1.00 88.75 95 ASN A CA 1
ATOM 747 C C . ASN A 1 95 ? 12.549 -4.990 -20.443 1.00 88.75 95 ASN A C 1
ATOM 749 O O . ASN A 1 95 ? 12.973 -6.104 -20.771 1.00 88.75 95 ASN A O 1
ATOM 753 N N . CYS A 1 96 ? 11.260 -4.670 -20.522 1.00 84.19 96 CYS A N 1
ATOM 754 C CA . CYS A 1 96 ? 10.271 -5.568 -21.101 1.00 84.19 96 CYS A CA 1
ATOM 755 C C . CYS A 1 96 ? 10.228 -5.345 -22.617 1.00 84.19 96 CYS A C 1
ATOM 757 O O . CYS A 1 96 ? 9.593 -4.408 -23.100 1.00 84.19 96 CYS A O 1
ATOM 759 N N . ILE A 1 97 ? 10.936 -6.207 -23.351 1.00 85.75 97 ILE A N 1
ATOM 760 C CA . ILE A 1 97 ? 11.095 -6.115 -24.807 1.00 85.75 97 ILE A CA 1
ATOM 761 C C . ILE A 1 97 ? 9.989 -6.900 -25.512 1.00 85.75 97 ILE A C 1
ATOM 763 O O . ILE A 1 97 ? 9.946 -8.129 -25.434 1.00 85.75 97 ILE A O 1
ATOM 767 N N . GLY A 1 98 ? 9.134 -6.194 -26.246 1.00 77.88 98 GLY A N 1
ATOM 768 C CA . GLY A 1 98 ? 8.073 -6.796 -27.047 1.00 77.88 98 GLY A CA 1
ATOM 769 C C . GLY A 1 98 ? 6.863 -7.274 -26.237 1.00 77.88 98 GLY A C 1
ATOM 770 O O . GLY A 1 98 ? 6.880 -7.384 -25.008 1.00 77.88 98 GLY A O 1
ATOM 771 N N . LEU A 1 99 ? 5.775 -7.561 -26.956 1.00 69.75 99 LEU A N 1
ATOM 772 C CA . LEU A 1 99 ? 4.467 -7.834 -26.355 1.00 69.75 99 LEU A CA 1
ATOM 773 C C . LEU A 1 99 ? 4.468 -9.100 -25.486 1.00 69.75 99 LEU A C 1
ATOM 775 O O . LEU A 1 99 ? 3.944 -9.073 -24.379 1.00 69.75 99 LEU A O 1
ATOM 779 N N . ALA A 1 100 ? 5.113 -10.179 -25.936 1.00 69.56 100 ALA A N 1
ATOM 780 C CA . ALA A 1 100 ? 5.127 -11.450 -25.210 1.00 69.56 100 ALA A CA 1
ATOM 781 C C . ALA A 1 100 ? 5.817 -11.350 -23.835 1.00 69.56 100 ALA A C 1
ATOM 783 O O . ALA A 1 100 ? 5.373 -11.964 -22.867 1.00 69.56 100 ALA A O 1
ATOM 784 N N . ARG A 1 101 ? 6.891 -10.554 -23.715 1.00 69.62 101 ARG A N 1
ATOM 785 C CA . ARG A 1 101 ? 7.566 -10.295 -22.428 1.00 69.62 101 ARG A CA 1
ATOM 786 C C . ARG A 1 101 ? 6.719 -9.434 -21.508 1.00 69.62 101 ARG A C 1
ATOM 788 O O . ARG A 1 101 ? 6.735 -9.670 -20.307 1.00 69.62 101 ARG A O 1
ATOM 795 N N . VAL A 1 102 ? 6.001 -8.459 -22.061 1.00 66.81 102 VAL A N 1
ATOM 796 C CA . VAL A 1 102 ? 5.045 -7.642 -21.308 1.00 66.81 102 VAL A CA 1
ATOM 797 C C . VAL A 1 102 ? 3.908 -8.521 -20.778 1.00 66.81 102 VAL A C 1
ATOM 799 O O . VAL A 1 102 ? 3.620 -8.482 -19.587 1.00 66.81 102 VAL A O 1
ATOM 802 N N . GLU A 1 103 ? 3.325 -9.383 -21.614 1.00 59.12 103 GLU A N 1
ATOM 803 C CA . GLU A 1 103 ? 2.285 -10.337 -21.205 1.00 59.12 103 GLU A CA 1
ATOM 804 C C . GLU A 1 103 ? 2.804 -11.313 -20.136 1.00 59.12 103 GLU A C 1
ATOM 806 O O . GLU A 1 103 ? 2.193 -11.437 -19.078 1.00 59.12 103 GLU A O 1
ATOM 811 N N . HIS A 1 104 ? 3.987 -11.904 -20.327 1.00 59.22 104 HIS A N 1
ATOM 812 C CA . HIS A 1 104 ? 4.623 -12.765 -19.326 1.00 59.22 104 HIS A CA 1
ATOM 813 C C . HIS A 1 104 ? 4.944 -12.026 -18.018 1.00 59.22 104 HIS A C 1
ATOM 815 O O . HIS A 1 104 ? 4.811 -12.589 -16.930 1.00 59.22 104 HIS A O 1
ATOM 821 N N . PHE A 1 105 ? 5.366 -10.761 -18.101 1.00 60.78 105 PHE A N 1
ATOM 822 C CA . PHE A 1 105 ? 5.562 -9.916 -16.932 1.00 60.78 105 PHE A CA 1
ATOM 823 C C . PHE A 1 105 ? 4.247 -9.771 -16.167 1.00 60.78 105 PHE A C 1
ATOM 825 O O . PHE A 1 105 ? 4.263 -9.961 -14.961 1.00 60.78 105 PHE A O 1
ATOM 832 N N . PHE A 1 106 ? 3.113 -9.538 -16.825 1.00 52.88 106 PHE A N 1
ATOM 833 C CA . PHE A 1 106 ? 1.809 -9.461 -16.157 1.00 52.88 106 PHE A CA 1
ATOM 834 C C . PHE A 1 106 ? 1.323 -10.792 -15.584 1.00 52.88 106 PHE A C 1
ATOM 836 O O . PHE A 1 106 ? 0.805 -10.830 -14.470 1.00 52.88 106 PHE A O 1
ATOM 843 N N . GLU A 1 107 ? 1.509 -11.890 -16.313 1.00 50.84 107 GLU A N 1
ATOM 844 C CA . GLU A 1 107 ? 1.130 -13.228 -15.848 1.00 50.84 107 GLU A CA 1
ATOM 845 C C . GLU A 1 107 ? 1.875 -13.619 -14.564 1.00 50.84 107 GLU A C 1
ATOM 847 O O . GLU A 1 107 ? 1.314 -14.298 -13.704 1.00 50.84 107 GLU A O 1
ATOM 852 N N . ASN A 1 108 ? 3.114 -13.143 -14.403 1.00 50.41 108 ASN A N 1
ATOM 853 C CA . ASN A 1 108 ? 3.940 -13.418 -13.227 1.00 50.41 108 ASN A CA 1
ATOM 854 C C . ASN A 1 108 ? 3.948 -12.284 -12.188 1.00 50.41 108 ASN A C 1
ATOM 856 O O . ASN A 1 108 ? 4.298 -12.523 -11.032 1.00 50.41 108 ASN A O 1
ATOM 860 N N . ASN A 1 109 ? 3.529 -11.070 -12.553 1.00 51.28 109 ASN A N 1
ATOM 861 C CA . ASN A 1 109 ? 3.444 -9.910 -11.667 1.00 51.28 109 ASN A CA 1
ATOM 862 C C . ASN A 1 109 ? 1.981 -9.474 -11.496 1.00 51.28 109 ASN A C 1
ATOM 864 O O . ASN A 1 109 ? 1.505 -8.563 -12.162 1.00 51.28 109 ASN A O 1
ATOM 868 N N . LEU A 1 110 ? 1.289 -10.142 -10.562 1.00 56.31 110 LEU A N 1
ATOM 869 C CA . LEU A 1 110 ? 0.054 -9.724 -9.872 1.00 56.31 110 LEU A CA 1
ATOM 870 C C . LEU A 1 110 ? -0.896 -8.791 -10.657 1.00 56.31 110 LEU A C 1
ATOM 872 O O . LEU A 1 110 ? -0.951 -7.584 -10.415 1.00 56.31 110 LEU A O 1
ATOM 876 N N . ILE A 1 111 ? -1.749 -9.359 -11.509 1.00 63.69 111 ILE A N 1
ATOM 877 C CA . ILE A 1 111 ? -2.950 -8.644 -11.955 1.00 63.69 111 ILE A CA 1
ATOM 878 C C . ILE A 1 111 ? -4.015 -8.777 -10.862 1.00 63.69 111 ILE A C 1
ATOM 880 O O . ILE A 1 111 ? -4.591 -9.845 -10.679 1.00 63.69 111 ILE A O 1
ATOM 884 N N . LEU A 1 112 ? -4.272 -7.693 -10.132 1.00 72.19 112 LEU A N 1
ATOM 885 C CA . LEU A 1 112 ? -5.368 -7.607 -9.165 1.00 72.19 112 LEU A CA 1
ATOM 886 C C . LEU A 1 112 ? -6.590 -7.017 -9.872 1.00 72.19 112 LEU A C 1
ATOM 888 O O . LEU A 1 112 ? -6.630 -5.816 -10.137 1.00 72.19 112 LEU A O 1
ATOM 892 N N . LYS A 1 113 ? -7.570 -7.856 -10.208 1.00 76.44 113 LYS A N 1
ATOM 893 C CA . LYS A 1 113 ? -8.775 -7.468 -10.961 1.00 76.44 113 LYS A CA 1
ATOM 894 C C . LYS A 1 113 ? -9.927 -7.078 -10.047 1.00 76.44 113 LYS A C 1
ATOM 896 O O . LYS A 1 113 ? -10.823 -6.338 -10.451 1.00 76.44 113 LYS A O 1
ATOM 901 N N . CYS A 1 114 ? -9.913 -7.578 -8.820 1.00 85.12 114 CYS A N 1
ATOM 902 C CA . CYS A 1 114 ? -10.939 -7.324 -7.824 1.00 85.12 114 CYS A CA 1
ATOM 903 C C . CYS A 1 114 ? -10.349 -7.266 -6.411 1.00 85.12 114 CYS A C 1
ATOM 905 O O . CYS A 1 114 ? -9.153 -7.463 -6.186 1.00 85.12 114 CYS A O 1
ATOM 907 N N . ILE A 1 115 ? -11.203 -6.960 -5.433 1.00 93.31 115 ILE A N 1
ATOM 908 C CA . ILE A 1 115 ? -10.773 -6.906 -4.035 1.00 93.31 115 ILE A CA 1
ATOM 909 C C . ILE A 1 115 ? -10.470 -8.304 -3.476 1.00 93.31 115 ILE A C 1
ATOM 911 O O . ILE A 1 115 ? -9.632 -8.441 -2.590 1.00 93.31 115 ILE A O 1
ATOM 915 N N . GLU A 1 116 ? -11.110 -9.347 -4.003 1.00 93.88 116 GLU A N 1
ATOM 916 C CA . GLU A 1 116 ? -10.815 -10.736 -3.660 1.00 93.88 116 GLU A CA 1
ATOM 917 C C . GLU A 1 116 ? -9.336 -11.058 -3.916 1.00 93.88 116 GLU A C 1
ATOM 919 O O . GLU A 1 116 ? -8.659 -11.521 -3.000 1.00 93.88 116 GLU A O 1
ATOM 924 N N . ASP A 1 117 ? -8.811 -10.689 -5.091 1.00 88.19 117 ASP A N 1
ATOM 925 C CA . ASP A 1 117 ? -7.399 -10.896 -5.435 1.00 88.19 117 ASP A CA 1
ATOM 926 C C . ASP A 1 117 ? -6.467 -10.192 -4.436 1.00 88.19 117 ASP A C 1
ATOM 928 O O . ASP A 1 117 ? -5.447 -10.743 -4.020 1.00 88.19 117 ASP A O 1
ATOM 932 N N . VAL A 1 118 ? -6.825 -8.974 -4.004 1.00 90.38 118 VAL A N 1
ATOM 933 C CA . VAL A 1 118 ? -6.063 -8.223 -2.989 1.00 90.38 118 VAL A CA 1
ATOM 934 C C . VAL A 1 118 ? -5.991 -9.010 -1.684 1.00 90.38 118 VAL A C 1
ATOM 936 O O . VAL A 1 118 ? -4.923 -9.129 -1.083 1.00 90.38 118 VAL A O 1
ATOM 939 N N . TYR A 1 119 ? -7.119 -9.543 -1.221 1.00 95.12 119 TYR A N 1
ATOM 940 C CA . TYR A 1 119 ? -7.187 -10.259 0.049 1.00 95.12 119 TYR A CA 1
ATOM 941 C C . TYR A 1 119 ? -6.502 -11.622 -0.005 1.00 95.12 119 TYR A C 1
ATOM 943 O O . TYR A 1 119 ? -5.828 -11.992 0.960 1.00 95.12 119 TYR A O 1
ATOM 951 N N . ASP A 1 120 ? -6.588 -12.324 -1.131 1.00 91.38 120 ASP A N 1
ATOM 952 C CA . ASP A 1 120 ? -5.825 -13.548 -1.360 1.00 91.38 120 ASP A CA 1
ATOM 953 C C . ASP A 1 120 ? -4.321 -13.266 -1.302 1.00 91.38 120 ASP A C 1
ATOM 955 O O . ASP A 1 120 ? -3.576 -13.965 -0.613 1.00 91.38 120 ASP A O 1
ATOM 959 N N . GLN A 1 121 ? -3.873 -12.169 -1.915 1.00 84.94 121 GLN A N 1
ATOM 960 C CA . GLN A 1 121 ? -2.471 -11.760 -1.864 1.00 84.94 121 GLN A CA 1
ATOM 961 C C . GLN A 1 121 ? -2.015 -11.337 -0.468 1.00 84.94 121 GLN A C 1
ATOM 963 O O . GLN A 1 121 ? -0.897 -11.673 -0.078 1.00 84.94 121 GLN A O 1
ATOM 968 N N . ILE A 1 122 ? -2.860 -10.669 0.321 1.00 93.12 122 ILE A N 1
ATOM 969 C CA . ILE A 1 122 ? -2.556 -10.387 1.732 1.00 93.12 122 ILE A CA 1
ATOM 970 C C . ILE A 1 122 ? -2.354 -11.694 2.503 1.00 93.12 122 ILE A C 1
ATOM 972 O O . ILE A 1 122 ? -1.360 -11.823 3.214 1.00 93.12 122 ILE A O 1
ATOM 976 N N . ASN A 1 123 ? -3.245 -12.675 2.329 1.00 91.19 123 ASN A N 1
ATOM 977 C CA . ASN A 1 123 ? -3.159 -13.964 3.020 1.00 91.19 123 ASN A CA 1
ATOM 978 C C . ASN A 1 123 ? -1.915 -14.775 2.619 1.00 91.19 123 ASN A C 1
ATOM 980 O O . ASN A 1 123 ? -1.353 -15.483 3.455 1.00 91.19 123 ASN A O 1
ATOM 984 N N . ILE A 1 124 ? -1.486 -14.679 1.356 1.00 86.12 124 ILE A N 1
ATOM 985 C CA . ILE A 1 124 ? -0.261 -15.323 0.859 1.00 86.12 124 ILE A CA 1
ATOM 986 C C . ILE A 1 124 ? 0.985 -14.637 1.433 1.00 86.12 124 ILE A C 1
ATOM 988 O O . ILE A 1 124 ? 1.925 -15.311 1.856 1.00 86.12 124 ILE A O 1
ATOM 992 N N . ARG A 1 125 ? 1.010 -13.299 1.432 1.00 83.25 125 ARG A N 1
ATOM 993 C CA . ARG A 1 125 ? 2.219 -12.504 1.699 1.00 83.25 125 ARG A CA 1
ATOM 994 C C . ARG A 1 125 ? 2.437 -12.187 3.173 1.00 83.25 125 ARG A C 1
ATOM 996 O O . ARG A 1 125 ? 3.578 -11.975 3.568 1.00 83.25 125 ARG A O 1
ATOM 1003 N N . SER A 1 126 ? 1.381 -12.162 3.984 1.00 91.00 126 SER A N 1
ATOM 1004 C CA . SER A 1 126 ? 1.469 -11.814 5.400 1.00 91.00 126 SER A CA 1
ATOM 1005 C C . SER A 1 126 ? 0.687 -12.780 6.280 1.00 91.00 126 SER A C 1
ATOM 1007 O O . SER A 1 126 ? -0.499 -13.041 6.089 1.00 91.00 126 SER A O 1
ATOM 1009 N N . LYS A 1 127 ? 1.352 -13.259 7.335 1.00 95.81 127 LYS A N 1
ATOM 1010 C CA . LYS A 1 127 ? 0.691 -13.995 8.423 1.00 95.81 127 LYS A CA 1
ATOM 1011 C C . LYS A 1 127 ? 0.160 -13.067 9.518 1.00 95.81 127 LYS A C 1
ATOM 1013 O O . LYS A 1 127 ? -0.695 -13.504 10.293 1.00 95.81 127 LYS A O 1
ATOM 1018 N N . LYS A 1 128 ? 0.651 -11.822 9.565 1.00 97.56 128 LYS A N 1
ATOM 1019 C CA . LYS A 1 128 ? 0.354 -10.817 10.596 1.00 97.56 128 LYS A CA 1
ATOM 1020 C C . LYS A 1 128 ? -0.867 -9.968 10.268 1.00 97.56 128 LYS A C 1
ATOM 1022 O O . LYS A 1 128 ? -1.537 -9.496 11.180 1.00 97.56 128 LYS A O 1
ATOM 1027 N N . VAL A 1 129 ? -1.199 -9.805 8.989 1.00 98.31 129 VAL A N 1
ATOM 1028 C CA . VAL A 1 129 ? -2.397 -9.072 8.572 1.00 98.31 129 VAL A CA 1
ATOM 1029 C C . VAL A 1 129 ? -3.622 -9.991 8.567 1.00 98.31 129 VAL A C 1
ATOM 1031 O O . VAL A 1 129 ? -3.614 -11.085 8.004 1.00 98.31 129 VAL A O 1
ATOM 1034 N N . LYS A 1 130 ? -4.710 -9.533 9.193 1.00 98.12 130 LYS A N 1
ATOM 1035 C CA . LYS A 1 130 ? -6.016 -10.198 9.237 1.00 98.12 130 LYS A CA 1
ATOM 1036 C C . LYS A 1 130 ? -7.111 -9.250 8.770 1.00 98.12 130 LYS A C 1
ATOM 1038 O O . LYS A 1 130 ? -7.445 -8.267 9.431 1.00 98.12 130 LYS A O 1
ATOM 1043 N N . VAL A 1 131 ? -7.716 -9.580 7.634 1.00 97.94 131 VAL A N 1
ATOM 1044 C CA . VAL A 1 131 ? -8.868 -8.850 7.097 1.00 97.94 131 VAL A CA 1
ATOM 1045 C C . VAL A 1 131 ? -10.140 -9.361 7.770 1.00 97.94 131 VAL A C 1
ATOM 1047 O O . VAL A 1 131 ? -10.504 -10.527 7.622 1.00 97.94 131 VAL A O 1
ATOM 1050 N N . LEU A 1 132 ? -10.823 -8.501 8.529 1.00 98.19 132 LEU A N 1
ATOM 1051 C CA . LEU A 1 132 ? -12.049 -8.885 9.230 1.00 98.19 132 LEU A CA 1
ATOM 1052 C C . LEU A 1 132 ? -13.233 -9.015 8.254 1.00 98.19 132 LEU A C 1
ATOM 1054 O O . LEU A 1 132 ? -13.265 -8.340 7.220 1.00 98.19 132 LEU A O 1
ATOM 1058 N N . PRO A 1 133 ? -14.280 -9.795 8.592 1.00 97.00 133 PRO A N 1
ATOM 1059 C CA . PRO A 1 133 ? -15.478 -9.906 7.755 1.00 97.00 133 PRO A CA 1
ATOM 1060 C C . PRO A 1 133 ? -16.167 -8.564 7.453 1.00 97.00 133 PRO A C 1
ATOM 1062 O O . PRO A 1 133 ? -16.837 -8.423 6.432 1.00 97.00 133 PRO A O 1
ATOM 1065 N N . SER A 1 134 ? -16.028 -7.563 8.327 1.00 97.38 134 SER A N 1
ATOM 1066 C CA . SER A 1 134 ? -16.542 -6.206 8.099 1.00 97.38 134 SER A CA 1
ATOM 1067 C C . SER A 1 134 ? -15.789 -5.461 6.991 1.00 97.38 134 SER A C 1
ATOM 1069 O O . SER A 1 134 ? -16.418 -4.762 6.193 1.00 97.38 134 SER A O 1
ATOM 1071 N N . ALA A 1 135 ? -14.470 -5.651 6.885 1.00 97.75 135 ALA A N 1
ATOM 1072 C CA . ALA A 1 135 ? -13.669 -5.089 5.801 1.00 97.75 135 ALA A CA 1
ATOM 1073 C C . ALA A 1 135 ? -14.062 -5.716 4.459 1.00 97.75 135 ALA A C 1
ATOM 1075 O O . ALA A 1 135 ? -14.331 -4.995 3.506 1.00 97.75 135 ALA A O 1
ATOM 1076 N N . TRP A 1 136 ? -14.252 -7.038 4.430 1.00 96.00 136 TRP A N 1
ATOM 1077 C CA . TRP A 1 136 ? -14.787 -7.744 3.262 1.00 96.00 136 TRP A CA 1
ATOM 1078 C C . TRP A 1 136 ? -16.123 -7.173 2.774 1.00 96.00 136 TRP A C 1
ATOM 1080 O O . TRP A 1 136 ? -16.301 -6.906 1.588 1.00 96.00 136 TRP A O 1
ATOM 1090 N N . LYS A 1 137 ? -17.073 -6.969 3.693 1.00 96.31 137 LYS A N 1
ATOM 1091 C CA . LYS A 1 137 ? -18.400 -6.432 3.359 1.00 96.31 137 LYS A CA 1
ATOM 1092 C C . LYS A 1 137 ? -18.334 -5.002 2.828 1.00 96.31 137 LYS A C 1
ATOM 1094 O O . LYS A 1 137 ? -19.011 -4.695 1.855 1.00 96.31 137 LYS A O 1
ATOM 1099 N N . SER A 1 138 ? -17.547 -4.138 3.468 1.00 96.81 138 SER A N 1
ATOM 1100 C CA . SER A 1 138 ? -17.408 -2.737 3.044 1.00 96.81 138 SER A CA 1
ATOM 1101 C C . SER A 1 138 ? -16.720 -2.613 1.687 1.00 96.81 138 SER A C 1
ATOM 1103 O O . SER A 1 138 ? -17.163 -1.817 0.859 1.00 96.81 138 SER A O 1
ATOM 1105 N N . ALA A 1 139 ? -15.715 -3.444 1.419 1.00 96.38 139 ALA A N 1
ATOM 1106 C CA . ALA A 1 139 ? -14.963 -3.364 0.178 1.00 96.38 139 ALA A CA 1
ATOM 1107 C C . ALA A 1 139 ? -15.768 -3.826 -1.037 1.00 96.38 139 ALA A C 1
ATOM 1109 O O . ALA A 1 139 ? -15.723 -3.181 -2.078 1.00 96.38 139 ALA A O 1
ATOM 1110 N N . LYS A 1 140 ? -16.604 -4.861 -0.893 1.00 94.25 140 LYS A N 1
ATOM 1111 C CA . LYS A 1 140 ? -17.512 -5.308 -1.967 1.00 94.25 140 LYS A CA 1
ATOM 1112 C C . LYS A 1 140 ? -18.509 -4.244 -2.428 1.00 94.25 140 LYS A C 1
ATOM 1114 O O . LYS A 1 140 ? -19.020 -4.323 -3.538 1.00 94.25 140 LYS A O 1
ATOM 1119 N N . LEU A 1 141 ? -18.809 -3.269 -1.572 1.00 93.25 141 LEU A N 1
ATOM 1120 C CA . LEU A 1 141 ? -19.738 -2.175 -1.866 1.00 93.25 141 LEU A CA 1
ATOM 1121 C C . LEU A 1 141 ? -19.033 -0.930 -2.418 1.00 93.25 141 LEU A C 1
ATOM 1123 O O . LEU A 1 141 ? -19.693 0.070 -2.702 1.00 93.25 141 LEU A O 1
ATOM 1127 N N . HIS A 1 142 ? -17.705 -0.957 -2.533 1.00 92.06 142 HIS A N 1
ATOM 1128 C CA . HIS A 1 142 ? -16.901 0.194 -2.915 1.00 92.06 142 HIS A CA 1
ATOM 1129 C C . HIS A 1 142 ? -16.272 -0.003 -4.290 1.00 92.06 142 HIS A C 1
ATOM 1131 O O . HIS A 1 142 ? -15.656 -1.028 -4.567 1.00 92.06 142 HIS A O 1
ATOM 1137 N N . ASN A 1 143 ? -16.379 1.013 -5.146 1.00 87.94 143 ASN A N 1
ATOM 1138 C CA . ASN A 1 143 ? -15.643 1.040 -6.401 1.00 87.94 143 ASN A CA 1
ATOM 1139 C C . ASN A 1 143 ? -14.246 1.617 -6.149 1.00 87.94 143 ASN A C 1
ATOM 1141 O O . ASN A 1 143 ? -14.095 2.803 -5.850 1.00 87.94 143 ASN A O 1
ATOM 1145 N N . PHE A 1 144 ? -13.228 0.770 -6.272 1.00 79.88 144 PHE A N 1
ATOM 1146 C CA . PHE A 1 144 ? -11.832 1.164 -6.102 1.00 79.88 144 PHE A CA 1
ATOM 1147 C C . PHE A 1 144 ? -11.240 1.835 -7.346 1.00 79.88 144 PHE A C 1
ATOM 1149 O O . PHE A 1 144 ? -10.117 2.314 -7.265 1.00 79.88 144 PHE A O 1
ATOM 1156 N N . TYR A 1 145 ? -11.969 1.906 -8.467 1.00 79.12 145 TYR A N 1
ATOM 1157 C CA . TYR A 1 145 ? -11.513 2.502 -9.730 1.00 79.12 145 TYR A CA 1
ATOM 1158 C C . TYR A 1 145 ? -10.174 1.921 -10.213 1.00 79.12 145 TYR A C 1
ATOM 1160 O O . TYR A 1 145 ? -9.273 2.658 -10.598 1.00 79.12 145 TYR A O 1
ATOM 1168 N N . GLY A 1 146 ? -10.019 0.596 -10.116 1.00 75.88 146 GLY A N 1
ATOM 1169 C CA . GLY A 1 146 ? -8.790 -0.105 -10.506 1.00 75.88 146 GLY A CA 1
ATOM 1170 C C . GLY A 1 146 ? -7.622 0.032 -9.524 1.00 75.88 146 GLY A C 1
ATOM 1171 O O . GLY A 1 146 ? -6.568 -0.546 -9.760 1.00 75.88 146 GLY A O 1
ATOM 1172 N N . ARG A 1 147 ? -7.797 0.726 -8.391 1.00 78.12 147 ARG A N 1
ATOM 1173 C CA . ARG A 1 147 ? -6.727 0.999 -7.411 1.00 78.12 147 ARG A CA 1
ATOM 1174 C C . ARG A 1 147 ? -6.417 -0.160 -6.458 1.00 78.12 147 ARG A C 1
ATOM 1176 O O . ARG A 1 147 ? -6.119 0.037 -5.279 1.00 78.12 147 ARG A O 1
ATOM 1183 N N . TYR A 1 148 ? -6.582 -1.390 -6.934 1.00 84.44 148 TYR A N 1
ATOM 1184 C CA . TYR A 1 148 ? -6.330 -2.605 -6.161 1.00 84.44 148 TYR A CA 1
ATOM 1185 C C . TYR A 1 148 ? -4.851 -2.762 -5.762 1.00 84.44 148 TYR A C 1
ATOM 1187 O O . TYR A 1 148 ? -4.603 -3.119 -4.605 1.00 84.44 148 TYR A O 1
ATOM 1195 N N . PRO A 1 149 ? -3.864 -2.440 -6.630 1.00 80.25 149 PRO A N 1
ATOM 1196 C CA . PRO A 1 149 ? -2.451 -2.472 -6.251 1.00 80.25 149 PRO A CA 1
ATOM 1197 C C . PRO A 1 149 ? -2.122 -1.554 -5.072 1.00 80.25 149 PRO A C 1
ATOM 1199 O O . PRO A 1 149 ? -1.435 -1.984 -4.146 1.00 80.25 149 PRO A O 1
ATOM 1202 N N . GLU A 1 150 ? -2.658 -0.331 -5.035 1.00 82.69 150 GLU A N 1
ATOM 1203 C CA . GLU A 1 150 ? -2.425 0.591 -3.918 1.00 82.69 150 GLU A CA 1
ATOM 1204 C C . GLU A 1 150 ? -3.059 0.096 -2.614 1.00 82.69 150 GLU A C 1
ATOM 1206 O O . GLU A 1 150 ? -2.482 0.274 -1.539 1.00 82.69 150 GLU A O 1
ATOM 1211 N N . VAL A 1 151 ? -4.226 -0.555 -2.685 1.00 92.31 151 VAL A N 1
ATOM 1212 C CA . VAL A 1 151 ? -4.855 -1.170 -1.505 1.00 92.31 151 VAL A CA 1
ATOM 1213 C C . VAL A 1 151 ? -3.971 -2.288 -0.955 1.00 92.31 151 VAL A C 1
ATOM 1215 O O . VAL A 1 151 ? -3.710 -2.308 0.247 1.00 92.31 151 VAL A O 1
ATOM 1218 N N . LEU A 1 152 ? -3.475 -3.187 -1.812 1.00 89.81 152 LEU A N 1
ATOM 1219 C CA . LEU A 1 152 ? -2.569 -4.259 -1.391 1.00 89.81 152 LEU A CA 1
ATOM 1220 C C . LEU A 1 152 ? -1.285 -3.692 -0.775 1.00 89.81 152 LEU A C 1
ATOM 1222 O O . LEU A 1 152 ? -0.915 -4.061 0.339 1.00 89.81 152 LEU A O 1
ATOM 1226 N N . TYR A 1 153 ? -0.619 -2.794 -1.503 1.00 84.06 153 TYR A N 1
ATOM 1227 C CA . TYR A 1 153 ? 0.669 -2.233 -1.114 1.00 84.06 153 TYR A CA 1
ATOM 1228 C C . TYR A 1 153 ? 0.592 -1.515 0.233 1.00 84.06 153 TYR A C 1
ATOM 1230 O O . TYR A 1 153 ? 1.381 -1.802 1.130 1.00 84.06 153 TYR A O 1
ATOM 1238 N N . THR A 1 154 ? -0.400 -0.643 0.416 1.00 88.75 154 THR A N 1
ATOM 1239 C CA . THR A 1 154 ? -0.539 0.110 1.667 1.00 88.75 154 THR A CA 1
ATOM 1240 C C . THR A 1 154 ? -0.911 -0.783 2.848 1.00 88.75 154 THR A C 1
ATOM 1242 O O . THR A 1 154 ? -0.390 -0.594 3.940 1.00 88.75 154 THR A O 1
ATOM 1245 N N . ILE A 1 155 ? -1.747 -1.809 2.666 1.00 97.38 155 ILE A N 1
ATOM 1246 C CA . ILE A 1 155 ? -2.038 -2.736 3.767 1.00 97.38 155 ILE A CA 1
ATOM 1247 C C . ILE A 1 155 ? -0.781 -3.509 4.187 1.00 97.38 155 ILE A C 1
ATOM 1249 O O . ILE A 1 155 ? -0.525 -3.640 5.382 1.00 97.38 155 ILE A O 1
ATOM 1253 N N . LEU A 1 156 ? 0.018 -4.001 3.234 1.00 90.81 156 LEU A N 1
ATOM 1254 C CA . LEU A 1 156 ? 1.259 -4.715 3.553 1.00 90.81 156 LEU A CA 1
ATOM 1255 C C . LEU A 1 156 ? 2.311 -3.794 4.191 1.00 90.81 156 LEU A C 1
ATOM 1257 O O . LEU A 1 156 ? 3.038 -4.225 5.084 1.00 90.81 156 LEU A O 1
ATOM 1261 N N . ALA A 1 157 ? 2.344 -2.517 3.805 1.00 88.06 157 ALA A N 1
ATOM 1262 C CA . ALA A 1 157 ? 3.237 -1.521 4.389 1.00 88.06 157 ALA A CA 1
ATOM 1263 C C . ALA A 1 157 ? 2.980 -1.274 5.890 1.00 88.06 157 ALA A C 1
ATOM 1265 O O . ALA A 1 157 ? 3.894 -0.875 6.612 1.00 88.06 157 ALA A O 1
ATOM 1266 N N . LEU A 1 158 ? 1.774 -1.558 6.402 1.00 97.38 158 LEU A N 1
ATOM 1267 C CA . LEU A 1 158 ? 1.504 -1.508 7.846 1.00 97.38 158 LEU A CA 1
ATOM 1268 C C . LEU A 1 158 ? 2.401 -2.474 8.632 1.00 97.38 158 LEU A C 1
ATOM 1270 O O . LEU A 1 158 ? 2.803 -2.153 9.747 1.00 97.38 158 LEU A O 1
ATOM 1274 N N . GLU A 1 159 ? 2.723 -3.642 8.070 1.00 93.44 159 GLU A N 1
ATOM 1275 C CA . GLU A 1 159 ? 3.578 -4.639 8.723 1.00 93.44 159 GLU A CA 1
ATOM 1276 C C . GLU A 1 159 ? 5.042 -4.214 8.741 1.00 93.44 159 GLU A C 1
ATOM 1278 O O . GLU A 1 159 ? 5.692 -4.296 9.783 1.00 93.44 159 GLU A O 1
ATOM 1283 N N . THR A 1 160 ? 5.564 -3.761 7.604 1.00 87.62 160 THR A N 1
ATOM 1284 C CA . THR A 1 160 ? 6.989 -3.442 7.475 1.00 87.62 160 THR A CA 1
ATOM 1285 C C . THR A 1 160 ? 7.339 -2.094 8.095 1.00 87.62 160 THR A C 1
ATOM 1287 O O . THR A 1 160 ? 8.445 -1.937 8.611 1.00 87.62 160 THR A O 1
ATOM 1290 N N . ILE A 1 161 ? 6.398 -1.145 8.093 1.00 91.12 161 ILE A N 1
ATOM 1291 C CA . ILE A 1 161 ? 6.625 0.236 8.527 1.00 91.12 161 ILE A CA 1
ATOM 1292 C C . ILE A 1 161 ? 5.904 0.511 9.845 1.00 91.12 161 ILE A C 1
ATOM 1294 O O . ILE A 1 161 ? 6.552 0.655 10.878 1.00 91.12 161 ILE A O 1
ATOM 1298 N N . ASP A 1 162 ? 4.570 0.579 9.840 1.00 96.50 162 ASP A N 1
ATOM 1299 C CA . ASP A 1 162 ? 3.826 1.163 10.966 1.00 96.50 162 ASP A CA 1
ATOM 1300 C C . ASP A 1 162 ? 3.940 0.320 12.250 1.00 96.50 162 ASP A C 1
ATOM 1302 O O . ASP A 1 162 ? 4.178 0.851 13.335 1.00 96.50 162 ASP A O 1
ATOM 1306 N N . LEU A 1 163 ? 3.875 -1.008 12.128 1.00 97.25 163 LEU A N 1
ATOM 1307 C CA . LEU A 1 163 ? 4.133 -1.934 13.231 1.00 97.25 163 LEU A CA 1
ATOM 1308 C C . LEU A 1 163 ? 5.573 -1.805 13.758 1.00 97.25 163 LEU A C 1
ATOM 1310 O O . LEU A 1 163 ? 5.777 -1.774 14.972 1.00 97.25 163 LEU A O 1
ATOM 1314 N N . THR A 1 164 ? 6.570 -1.700 12.874 1.00 94.38 164 THR A N 1
ATOM 1315 C CA . THR A 1 164 ? 7.982 -1.526 13.261 1.00 94.38 164 THR A CA 1
ATOM 1316 C C . THR A 1 164 ? 8.187 -0.225 14.039 1.00 94.38 164 THR A C 1
ATOM 1318 O O . THR A 1 164 ? 8.817 -0.229 15.098 1.00 94.38 164 THR A O 1
ATOM 1321 N N . LEU A 1 165 ? 7.604 0.876 13.561 1.00 95.69 165 LEU A N 1
ATOM 1322 C CA . LEU A 1 165 ? 7.671 2.182 14.217 1.00 95.69 165 LEU A CA 1
ATOM 1323 C C . LEU A 1 165 ? 6.965 2.168 15.579 1.00 95.69 165 LEU A C 1
ATOM 1325 O O . LEU A 1 165 ? 7.508 2.682 16.557 1.00 95.69 165 LEU A O 1
ATOM 1329 N N . LEU A 1 166 ? 5.798 1.526 15.681 1.00 96.44 166 LEU A N 1
ATOM 1330 C CA . LEU A 1 166 ? 5.099 1.349 16.957 1.00 96.44 166 LEU A CA 1
ATOM 1331 C C . LEU A 1 166 ? 5.928 0.552 17.967 1.00 96.44 166 LEU A C 1
ATOM 1333 O O . LEU A 1 166 ? 6.032 0.959 19.122 1.00 96.44 166 LEU A O 1
ATOM 1337 N N . LYS A 1 167 ? 6.576 -0.537 17.540 1.00 96.50 167 LYS A N 1
ATOM 1338 C CA . LYS A 1 167 ? 7.490 -1.308 18.401 1.00 96.50 167 LYS A CA 1
ATOM 1339 C C . LYS A 1 167 ? 8.701 -0.491 18.856 1.00 96.50 167 LYS A C 1
ATOM 1341 O O . LYS A 1 167 ? 9.200 -0.700 19.958 1.00 96.50 167 LYS A O 1
ATOM 1346 N N . GLY A 1 168 ? 9.155 0.447 18.027 1.00 94.94 168 GLY A N 1
ATOM 1347 C CA . GLY A 1 168 ? 10.188 1.425 18.369 1.00 94.94 168 GLY A CA 1
ATOM 1348 C C . GLY A 1 168 ? 9.713 2.558 19.285 1.00 94.94 168 GLY A C 1
ATOM 1349 O O . GLY A 1 168 ? 10.506 3.444 19.592 1.00 94.94 168 GLY A O 1
ATOM 1350 N N . ASN A 1 169 ? 8.445 2.555 19.719 1.00 94.38 169 ASN A N 1
ATOM 1351 C CA . ASN A 1 169 ? 7.804 3.636 20.474 1.00 94.38 169 ASN A CA 1
ATOM 1352 C C . ASN A 1 169 ? 7.882 5.001 19.766 1.00 94.38 169 ASN A C 1
ATOM 1354 O O . ASN A 1 169 ? 7.973 6.052 20.405 1.00 94.38 169 ASN A O 1
ATOM 1358 N N . ILE A 1 170 ? 7.851 4.991 18.432 1.00 96.88 170 ILE A N 1
ATOM 1359 C CA . ILE A 1 170 ? 7.846 6.209 17.628 1.00 96.88 170 ILE A CA 1
ATOM 1360 C C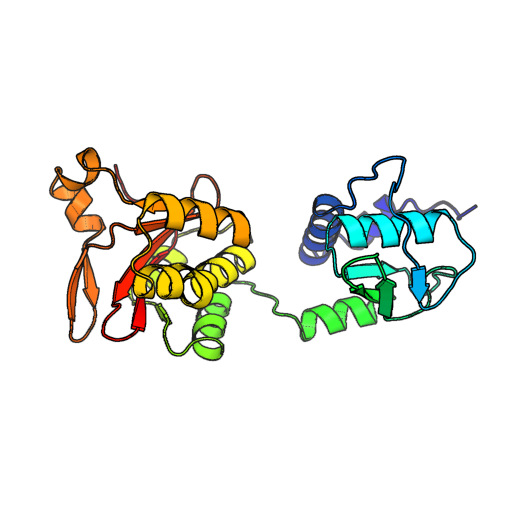 . ILE A 1 170 ? 6.481 6.892 17.753 1.00 96.88 170 ILE A C 1
ATOM 1362 O O . ILE A 1 170 ? 5.429 6.259 17.662 1.00 96.88 170 ILE A O 1
ATOM 1366 N N . ASN A 1 171 ? 6.496 8.208 17.970 1.00 96.44 171 ASN A N 1
ATOM 1367 C CA . ASN A 1 171 ? 5.274 8.983 18.151 1.00 96.44 171 ASN A CA 1
ATOM 1368 C C . ASN A 1 171 ? 4.455 9.099 16.852 1.00 96.44 171 ASN A C 1
ATOM 1370 O O . ASN A 1 171 ? 4.982 9.020 15.744 1.00 96.44 171 ASN A O 1
ATOM 1374 N N . ASP A 1 172 ? 3.163 9.384 17.005 1.00 96.44 172 ASP A N 1
ATOM 1375 C CA . ASP A 1 172 ? 2.192 9.467 15.910 1.00 96.44 172 ASP A CA 1
ATOM 1376 C C . ASP A 1 172 ? 2.586 10.437 14.788 1.00 96.44 172 ASP A C 1
ATOM 1378 O O . ASP A 1 172 ? 2.373 10.137 13.616 1.00 96.44 172 ASP A O 1
ATOM 1382 N N . LYS A 1 173 ? 3.178 11.592 15.117 1.00 96.56 173 LYS A N 1
ATOM 1383 C CA . LYS A 1 173 ? 3.565 12.588 14.108 1.00 96.56 173 LYS A CA 1
ATOM 1384 C C . LYS A 1 173 ? 4.658 12.042 13.191 1.00 96.56 173 LYS A C 1
ATOM 1386 O O . LYS A 1 173 ? 4.578 12.222 11.977 1.00 96.56 173 LYS A O 1
ATOM 1391 N N . GLU A 1 174 ? 5.657 11.385 13.769 1.00 95.56 174 GLU A N 1
ATOM 1392 C CA . GLU A 1 174 ? 6.746 10.794 12.994 1.00 95.56 174 GLU A CA 1
ATOM 1393 C C . GLU A 1 174 ? 6.273 9.547 12.238 1.00 95.56 174 GLU A C 1
ATOM 1395 O O . GLU A 1 174 ? 6.621 9.388 11.075 1.00 95.56 174 GLU A O 1
ATOM 1400 N N . ARG A 1 175 ? 5.375 8.737 12.823 1.00 96.94 175 ARG A N 1
ATOM 1401 C CA . ARG A 1 175 ? 4.735 7.606 12.126 1.00 96.94 175 ARG A CA 1
ATOM 1402 C C . ARG A 1 175 ? 4.040 8.032 10.835 1.00 96.94 175 ARG A C 1
ATOM 1404 O O . ARG A 1 175 ? 4.262 7.423 9.794 1.00 96.94 175 ARG A O 1
ATOM 1411 N N . VAL A 1 176 ? 3.235 9.098 10.883 1.00 97.25 176 VAL A N 1
ATOM 1412 C CA . VAL A 1 176 ? 2.554 9.639 9.690 1.00 97.25 176 VAL A CA 1
ATOM 1413 C C . VAL A 1 176 ? 3.561 10.097 8.638 1.00 97.25 176 VAL A C 1
ATOM 1415 O O . VAL A 1 176 ? 3.378 9.824 7.452 1.00 97.25 176 VAL A O 1
ATOM 1418 N N . LYS A 1 177 ? 4.606 10.811 9.068 1.00 93.56 177 LYS A N 1
ATOM 1419 C CA . LYS A 1 177 ? 5.639 11.336 8.176 1.00 93.56 177 LYS A CA 1
ATOM 1420 C C . LYS A 1 177 ? 6.386 10.205 7.473 1.00 93.56 177 LYS A C 1
ATOM 1422 O O . LYS A 1 177 ? 6.481 10.238 6.250 1.00 93.56 177 LYS A O 1
ATOM 1427 N N . GLU A 1 178 ? 6.853 9.218 8.227 1.00 84.69 178 GLU A N 1
ATOM 1428 C CA . GLU A 1 178 ? 7.661 8.123 7.696 1.00 84.69 178 GLU A CA 1
ATOM 1429 C C . GLU A 1 178 ? 6.840 7.211 6.787 1.00 84.69 178 GLU A C 1
ATOM 1431 O O . GLU A 1 178 ? 7.235 6.926 5.662 1.00 84.69 178 GLU A O 1
ATOM 1436 N N . TYR A 1 179 ? 5.625 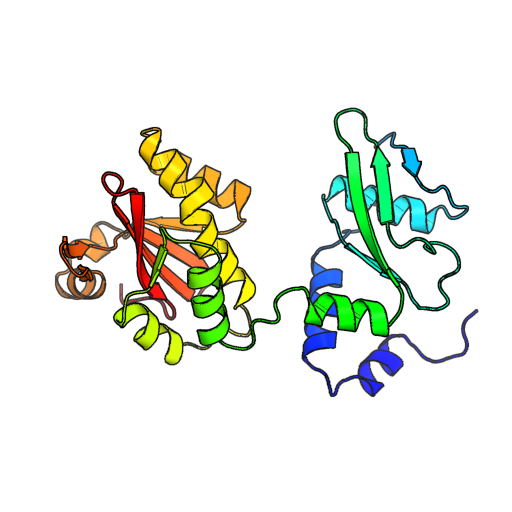6.850 7.208 1.00 89.88 179 TYR A N 1
ATOM 1437 C CA . TYR A 1 179 ? 4.728 6.052 6.378 1.00 89.88 179 TYR A CA 1
ATOM 1438 C C . TYR A 1 179 ? 4.427 6.744 5.039 1.00 89.88 179 TYR A C 1
ATOM 1440 O O . TYR A 1 179 ? 4.406 6.098 3.991 1.00 89.88 179 TYR A O 1
ATOM 1448 N N . LYS A 1 180 ? 4.227 8.069 5.049 1.00 81.44 180 LYS A N 1
ATOM 1449 C CA . LYS A 1 180 ? 4.007 8.847 3.826 1.00 81.44 180 LYS A CA 1
ATOM 1450 C C . LYS A 1 180 ? 5.260 8.963 2.964 1.00 81.44 180 LYS A C 1
ATOM 1452 O O . LYS A 1 180 ? 5.125 8.929 1.746 1.00 81.44 180 LYS A O 1
ATOM 1457 N N . ALA A 1 181 ? 6.437 9.112 3.567 1.00 70.12 181 ALA A N 1
ATOM 1458 C CA . ALA A 1 181 ? 7.700 9.174 2.838 1.00 70.12 181 ALA A CA 1
ATOM 1459 C C . ALA A 1 181 ? 7.971 7.866 2.081 1.00 70.12 181 ALA A C 1
ATOM 1461 O O . ALA A 1 181 ? 8.315 7.904 0.905 1.00 70.12 181 ALA A O 1
ATOM 1462 N N . GLU A 1 182 ? 7.723 6.730 2.730 1.00 68.25 182 GLU A N 1
ATOM 1463 C CA . GLU A 1 182 ? 7.981 5.404 2.167 1.00 68.25 182 GLU A CA 1
ATOM 1464 C C . GLU A 1 182 ? 6.917 4.948 1.163 1.00 68.25 182 GLU A C 1
ATOM 1466 O O . GLU A 1 182 ? 7.233 4.280 0.183 1.00 68.25 182 GLU A O 1
ATOM 1471 N N . THR A 1 183 ? 5.642 5.286 1.396 1.00 70.75 183 THR A N 1
ATOM 1472 C CA . THR A 1 183 ? 4.533 4.746 0.588 1.00 70.75 183 THR A CA 1
ATOM 1473 C C . THR A 1 183 ? 3.909 5.746 -0.378 1.00 70.75 183 THR A C 1
ATOM 1475 O O . THR A 1 183 ? 3.172 5.349 -1.277 1.00 70.75 183 THR A O 1
ATOM 1478 N N . GLY A 1 184 ? 4.112 7.047 -0.166 1.00 76.69 184 GLY A N 1
ATOM 1479 C CA . GLY A 1 184 ? 3.357 8.111 -0.832 1.00 76.69 184 GLY A CA 1
ATOM 1480 C C . GLY A 1 184 ? 1.917 8.289 -0.321 1.00 76.69 184 GLY A C 1
ATOM 1481 O O . GLY A 1 184 ? 1.244 9.245 -0.715 1.00 76.69 184 GLY A O 1
ATOM 1482 N N . PHE A 1 185 ? 1.431 7.427 0.583 1.00 83.69 185 PHE A N 1
ATOM 1483 C CA . PHE A 1 185 ? 0.079 7.488 1.148 1.00 83.69 185 PHE A CA 1
ATOM 1484 C C . PHE A 1 185 ? 0.087 8.003 2.580 1.00 83.69 185 PHE A C 1
ATOM 1486 O O . PHE A 1 185 ? 0.996 7.758 3.362 1.00 83.69 185 PHE A O 1
ATOM 1493 N N . GLU A 1 186 ? -0.969 8.713 2.952 1.00 91.75 186 GLU A N 1
ATOM 1494 C CA . GLU A 1 186 ? -1.102 9.246 4.302 1.00 91.75 186 GLU A CA 1
ATOM 1495 C C . GLU A 1 186 ? -1.894 8.279 5.186 1.00 91.75 186 GLU A C 1
ATOM 1497 O O . GLU A 1 186 ? -2.987 7.844 4.811 1.00 91.75 186 GLU A O 1
ATOM 1502 N N . ILE A 1 187 ? -1.378 8.003 6.383 1.00 97.69 187 ILE A N 1
ATOM 1503 C CA . ILE A 1 187 ? -2.180 7.502 7.501 1.00 97.69 187 ILE A CA 1
ATOM 1504 C C . ILE A 1 187 ? -2.587 8.666 8.394 1.00 97.69 187 ILE A C 1
ATOM 1506 O O . ILE A 1 187 ? -1.838 9.623 8.574 1.00 97.69 187 ILE A O 1
ATOM 1510 N N . SER A 1 188 ? -3.776 8.599 8.977 1.00 96.31 188 SER A N 1
ATOM 1511 C CA . SER A 1 188 ? -4.172 9.556 10.004 1.00 96.31 188 SER A CA 1
ATOM 1512 C C . SER A 1 188 ? -5.090 8.932 11.032 1.00 96.31 188 SER A C 1
ATOM 1514 O O . SER A 1 188 ? -5.821 7.983 10.745 1.00 96.31 188 SER A O 1
ATOM 1516 N N . ARG A 1 189 ? -5.066 9.513 12.227 1.00 95.38 189 ARG A N 1
ATOM 1517 C CA . ARG A 1 189 ? -5.983 9.180 13.306 1.00 95.38 189 ARG A CA 1
ATOM 1518 C C . ARG A 1 189 ? -7.276 9.980 13.173 1.00 95.38 189 ARG A C 1
ATOM 1520 O O . ARG A 1 189 ? -7.266 11.128 12.727 1.00 95.38 189 ARG A O 1
ATOM 1527 N N . GLU A 1 190 ? -8.386 9.373 13.564 1.00 92.12 190 GLU A N 1
ATOM 1528 C CA . GLU A 1 190 ? -9.676 10.043 13.687 1.00 92.12 190 GLU A CA 1
ATOM 1529 C C . GLU A 1 190 ? -9.604 11.230 14.647 1.00 92.12 190 GLU A C 1
ATOM 1531 O O . GLU A 1 190 ? -8.903 11.205 15.659 1.00 92.12 190 GLU A O 1
ATOM 1536 N N . SER A 1 191 ? -10.347 12.288 14.324 1.00 88.62 191 SER A N 1
ATOM 1537 C CA . SER A 1 191 ? -10.358 13.491 15.152 1.00 88.62 191 SER A CA 1
ATOM 1538 C C . SER A 1 191 ? -11.131 13.265 16.456 1.00 88.62 191 SER A C 1
ATOM 1540 O O . SER A 1 191 ? -12.138 12.553 16.478 1.00 88.62 191 SER A O 1
ATOM 1542 N N . ASN A 1 192 ? -10.741 13.964 17.527 1.00 85.50 192 ASN A N 1
ATOM 1543 C CA . ASN A 1 192 ? -11.505 13.965 18.783 1.00 85.50 192 ASN A CA 1
ATOM 1544 C C . ASN A 1 192 ? -12.961 14.413 18.565 1.00 85.50 192 ASN A C 1
ATOM 1546 O O . ASN A 1 192 ? -13.872 13.895 19.200 1.00 85.50 192 ASN A O 1
ATOM 1550 N N . GLY A 1 193 ? -13.203 15.348 17.637 1.00 82.00 193 GLY A N 1
ATOM 1551 C CA . GLY A 1 193 ? -14.555 15.789 17.287 1.00 82.00 193 GLY A CA 1
ATOM 1552 C C . GLY A 1 193 ? -15.417 14.660 16.716 1.00 82.00 193 GLY A C 1
ATOM 1553 O O . GLY A 1 193 ? -16.591 14.546 17.073 1.00 82.00 193 GLY A O 1
ATOM 1554 N N . THR A 1 194 ? -14.816 13.800 15.890 1.00 82.12 194 THR A N 1
ATOM 1555 C CA . THR A 1 194 ? -15.460 12.597 15.352 1.00 82.12 194 THR A CA 1
ATOM 1556 C C . THR A 1 194 ? -15.748 11.600 16.474 1.00 82.12 194 THR A C 1
ATOM 1558 O O . THR A 1 194 ? -16.883 11.153 16.625 1.00 82.12 194 THR A O 1
ATOM 1561 N N . LEU A 1 195 ? -14.743 11.275 17.292 1.00 87.75 195 LEU A N 1
ATOM 1562 C CA . LEU A 1 195 ? -14.846 10.224 18.311 1.00 87.75 195 LEU A CA 1
ATOM 1563 C C . LEU A 1 195 ? -15.725 10.610 19.511 1.00 87.75 195 LEU A C 1
ATOM 1565 O O . LEU A 1 195 ? -16.343 9.743 20.113 1.00 87.75 195 LEU A O 1
ATOM 1569 N N . ASN A 1 196 ? -15.892 11.902 19.802 1.00 87.69 196 ASN A N 1
ATOM 1570 C CA . ASN A 1 196 ? -16.802 12.371 20.855 1.00 87.69 196 ASN A CA 1
ATOM 1571 C C . ASN A 1 196 ? -18.290 12.154 20.518 1.00 87.69 196 ASN A C 1
ATOM 1573 O O . ASN A 1 196 ? -19.159 12.272 21.386 1.00 87.69 196 ASN A O 1
ATOM 1577 N N . ARG A 1 197 ? -18.621 11.852 19.256 1.00 90.25 197 ARG A N 1
ATOM 1578 C CA . ARG A 1 197 ? -19.989 11.559 18.823 1.00 90.25 197 ARG A CA 1
ATOM 1579 C C . ARG A 1 197 ? -20.192 10.046 18.785 1.00 90.25 197 ARG A C 1
ATOM 1581 O O . ARG A 1 197 ? -19.732 9.382 17.860 1.00 90.25 197 ARG A O 1
ATOM 1588 N N . LYS A 1 198 ? -20.991 9.519 19.723 1.00 89.75 198 LYS A N 1
ATOM 1589 C CA . LYS A 1 198 ? -21.292 8.074 19.864 1.00 89.75 198 LYS A CA 1
ATOM 1590 C C . LYS A 1 198 ? -21.639 7.371 18.547 1.00 89.75 198 LYS A C 1
ATOM 1592 O O . LYS A 1 198 ? -21.236 6.235 18.326 1.00 89.75 198 LYS A O 1
ATOM 1597 N N . ARG A 1 199 ? -22.388 8.039 17.657 1.00 92.50 199 ARG A N 1
ATOM 1598 C CA . ARG A 1 199 ? -22.738 7.498 16.332 1.00 92.50 199 ARG A CA 1
ATOM 1599 C C . ARG A 1 199 ? -21.495 7.202 15.490 1.00 92.50 199 ARG A C 1
ATOM 1601 O O . ARG A 1 199 ? -21.446 6.166 14.838 1.00 92.50 199 ARG A O 1
ATOM 1608 N N . TYR A 1 200 ? -20.534 8.117 15.462 1.00 91.94 200 TYR A N 1
ATOM 1609 C CA . TYR A 1 200 ? -19.353 7.999 14.616 1.00 91.94 200 TYR A CA 1
ATOM 1610 C C . TYR A 1 200 ? -18.324 7.072 15.234 1.00 91.94 200 TYR A C 1
ATOM 1612 O O . TYR A 1 200 ? -17.797 6.225 14.519 1.00 91.94 200 TYR A O 1
ATOM 1620 N N . GLU A 1 201 ? -18.125 7.148 16.550 1.00 92.88 201 GLU A N 1
ATOM 1621 C CA . GLU A 1 201 ? -17.341 6.171 17.308 1.00 92.88 201 GLU A CA 1
ATOM 1622 C C . GLU A 1 201 ? -17.827 4.739 17.032 1.00 92.88 201 GLU A C 1
ATOM 1624 O O . GLU A 1 201 ? -17.034 3.863 16.690 1.00 92.88 201 GLU A O 1
ATOM 1629 N N . ALA A 1 202 ? -19.146 4.509 17.065 1.00 92.94 202 ALA A N 1
ATOM 1630 C CA . ALA A 1 202 ? -19.727 3.193 16.817 1.00 92.94 202 ALA A CA 1
ATOM 1631 C C . ALA A 1 202 ? -19.369 2.604 15.442 1.00 92.94 202 ALA A C 1
ATOM 1633 O O . ALA A 1 202 ? -19.235 1.385 15.345 1.00 92.94 202 ALA A O 1
ATOM 1634 N N . GLN A 1 203 ? -19.177 3.441 14.412 1.00 93.62 203 GLN A N 1
ATOM 1635 C CA . GLN A 1 203 ? -18.758 3.003 13.072 1.00 93.62 203 GLN A CA 1
ATOM 1636 C C . GLN A 1 203 ? -17.284 2.572 13.011 1.00 93.62 203 GLN A C 1
ATOM 1638 O O . GLN A 1 203 ? -16.915 1.831 12.106 1.00 93.62 203 GLN A O 1
ATOM 1643 N N . ARG A 1 204 ? -16.447 3.007 13.965 1.00 96.50 204 ARG A N 1
ATOM 1644 C CA . ARG A 1 204 ? -15.025 2.627 14.071 1.00 96.50 204 ARG A CA 1
ATOM 1645 C C . ARG A 1 204 ? -14.769 1.510 15.077 1.00 96.50 204 ARG A C 1
ATOM 1647 O O . ARG A 1 204 ? -13.622 1.122 15.283 1.00 96.50 204 ARG A O 1
ATOM 1654 N N . LEU A 1 205 ? -15.812 0.994 15.718 1.00 97.12 205 LEU A N 1
ATOM 1655 C CA . LEU A 1 205 ? -15.688 -0.130 16.631 1.00 97.12 205 LEU A CA 1
ATOM 1656 C C . LEU A 1 205 ? -15.939 -1.447 15.895 1.00 97.12 205 LEU A C 1
ATOM 1658 O O . LEU A 1 205 ? -17.066 -1.733 15.487 1.00 97.12 205 LEU A O 1
ATOM 1662 N N . PHE A 1 206 ? -14.910 -2.283 15.815 1.00 97.44 206 PHE A N 1
ATOM 1663 C CA . PHE A 1 206 ? -14.964 -3.581 15.148 1.00 97.44 206 PHE A CA 1
ATOM 1664 C C . PHE A 1 206 ? -14.718 -4.712 16.142 1.00 97.44 206 PHE A C 1
ATOM 1666 O O . PHE A 1 206 ? -14.040 -4.534 17.155 1.00 97.44 206 PHE A O 1
ATOM 1673 N N . VAL A 1 207 ? -15.298 -5.881 15.869 1.00 97.56 207 VAL A N 1
ATOM 1674 C CA . VAL A 1 207 ? -15.088 -7.080 16.688 1.00 97.56 207 VAL A CA 1
ATOM 1675 C C . VAL A 1 207 ? -13.931 -7.879 16.112 1.00 97.56 207 VAL A C 1
ATOM 1677 O O . VAL A 1 207 ? -14.000 -8.347 14.976 1.00 97.56 207 VAL A O 1
ATOM 1680 N N . ILE A 1 208 ? -12.893 -8.059 16.921 1.00 97.38 208 ILE A N 1
ATOM 1681 C CA . ILE A 1 208 ? -11.762 -8.928 16.628 1.00 97.38 208 ILE A CA 1
ATOM 1682 C C . ILE A 1 208 ? -11.975 -10.253 17.380 1.00 97.38 208 ILE A C 1
ATOM 1684 O O . ILE A 1 208 ? -12.151 -10.232 18.604 1.00 97.38 208 ILE A O 1
ATOM 1688 N N . PRO A 1 209 ? -11.971 -11.412 16.694 1.00 93.50 209 PRO A N 1
ATOM 1689 C CA . PRO A 1 209 ? -12.061 -12.713 17.355 1.00 93.50 209 PRO A CA 1
ATOM 1690 C C . PRO A 1 209 ? -10.982 -12.867 18.435 1.00 93.50 209 PRO A C 1
ATOM 1692 O O . PRO A 1 209 ? -9.808 -12.626 18.181 1.00 93.50 209 PRO A O 1
ATOM 1695 N N . GLY A 1 210 ? -11.383 -13.229 19.654 1.00 93.88 210 GLY A N 1
ATOM 1696 C CA . GLY A 1 210 ? -10.478 -13.387 20.801 1.00 93.88 210 GLY A CA 1
ATOM 1697 C C . GLY A 1 210 ? -10.109 -12.093 21.543 1.00 93.88 210 GLY A C 1
ATOM 1698 O O . GLY A 1 210 ? -9.881 -12.155 22.744 1.00 93.88 210 GLY A O 1
ATOM 1699 N N . LEU A 1 211 ? -10.123 -10.923 20.888 1.00 94.81 211 LEU A N 1
ATOM 1700 C CA . LEU A 1 211 ? -9.779 -9.629 21.513 1.00 94.81 211 LEU A CA 1
ATOM 1701 C C . LEU A 1 211 ? -10.996 -8.739 21.823 1.00 94.81 211 LEU A C 1
ATOM 1703 O O . LEU A 1 211 ? -10.865 -7.702 22.477 1.00 94.81 211 LEU A O 1
ATOM 1707 N N . GLY A 1 212 ? -12.184 -9.130 21.356 1.00 95.88 212 GLY A N 1
ATOM 1708 C CA . GLY A 1 212 ? -13.427 -8.403 21.585 1.00 95.88 212 GLY A CA 1
ATOM 1709 C C . GLY A 1 212 ? -13.553 -7.150 20.718 1.00 95.88 212 GLY A C 1
ATOM 1710 O O . GLY A 1 212 ? -13.048 -7.085 19.597 1.00 95.88 212 GLY A O 1
ATOM 1711 N N . ARG A 1 213 ? -14.297 -6.156 21.210 1.00 96.81 213 ARG A N 1
ATOM 1712 C CA . ARG A 1 213 ? -14.566 -4.913 20.477 1.00 96.81 213 ARG A CA 1
ATOM 1713 C C . ARG A 1 213 ? -13.395 -3.944 20.652 1.00 96.81 213 ARG A C 1
ATOM 1715 O O . ARG A 1 213 ? -13.041 -3.613 21.780 1.00 96.81 213 ARG A O 1
ATOM 1722 N N . LYS A 1 214 ? -12.815 -3.478 19.546 1.00 97.88 214 LYS A N 1
ATOM 1723 C CA . LYS A 1 214 ? -11.690 -2.530 19.523 1.00 97.88 214 LYS A CA 1
ATOM 1724 C C . LYS A 1 214 ? -12.018 -1.330 18.643 1.00 97.88 214 LYS A C 1
ATOM 1726 O O . LYS A 1 214 ? -12.784 -1.453 17.686 1.00 97.88 214 LYS A O 1
ATOM 1731 N N . LEU A 1 215 ? -11.445 -0.179 18.983 1.00 97.06 215 LEU A N 1
ATOM 1732 C CA . LEU A 1 215 ? -11.611 1.071 18.247 1.00 97.06 215 LEU A CA 1
ATOM 1733 C C . LEU A 1 215 ? -10.494 1.222 17.208 1.00 97.06 215 LEU A C 1
ATOM 1735 O O . LEU A 1 215 ? -9.315 1.188 17.546 1.00 97.06 215 LEU A O 1
ATOM 1739 N N . PHE A 1 216 ? -10.878 1.369 15.942 1.00 97.94 216 PHE A N 1
ATOM 1740 C CA . PHE A 1 216 ? -9.971 1.479 14.800 1.00 97.94 216 PHE A CA 1
ATOM 1741 C C . PHE A 1 216 ? -9.874 2.953 14.399 1.00 97.94 216 PHE A C 1
ATOM 1743 O O . PHE A 1 216 ? -10.501 3.416 13.440 1.00 97.94 216 PHE A O 1
ATOM 1750 N N . GLU A 1 217 ? -9.131 3.712 15.202 1.00 95.81 217 GLU A N 1
ATOM 1751 C CA . GLU A 1 217 ? -8.976 5.161 15.034 1.00 95.81 217 GLU A CA 1
ATOM 1752 C C . GLU A 1 217 ? -8.068 5.520 13.856 1.00 95.81 217 GLU A C 1
ATOM 1754 O O . GLU A 1 217 ? -8.175 6.616 13.316 1.00 95.81 217 GLU A O 1
ATOM 1759 N N . TRP A 1 218 ? -7.173 4.619 13.456 1.00 98.06 218 TRP A N 1
ATOM 1760 C CA . TRP A 1 218 ? -6.230 4.854 12.372 1.00 98.06 218 TRP A CA 1
ATOM 1761 C C . TRP A 1 218 ? -6.793 4.417 11.032 1.00 98.06 218 TRP A C 1
ATOM 1763 O O . TRP A 1 218 ? -7.464 3.386 10.926 1.00 98.06 218 TRP A O 1
ATOM 1773 N N . HIS A 1 219 ? -6.495 5.201 10.000 1.00 98.06 219 HIS A N 1
ATOM 1774 C CA . HIS A 1 219 ? -6.850 4.850 8.639 1.00 98.06 219 HIS A CA 1
ATOM 1775 C C . HIS A 1 219 ? -5.842 5.335 7.601 1.00 98.06 219 HIS A C 1
ATOM 1777 O O . HIS A 1 219 ? -5.283 6.423 7.721 1.00 98.06 219 HIS A O 1
ATOM 1783 N N . ILE A 1 220 ? -5.680 4.542 6.543 1.00 98.25 220 ILE A N 1
ATOM 1784 C CA . ILE A 1 220 ? -4.942 4.912 5.329 1.00 98.25 220 ILE A CA 1
ATOM 1785 C C . ILE A 1 220 ? -5.870 5.704 4.400 1.00 98.25 220 ILE A C 1
ATOM 1787 O O . ILE A 1 220 ? -7.048 5.358 4.250 1.00 98.25 220 ILE A O 1
ATOM 1791 N N . LYS A 1 221 ? -5.348 6.744 3.742 1.00 95.38 221 LYS A N 1
ATOM 1792 C CA . LYS A 1 221 ? -6.047 7.534 2.720 1.00 95.38 221 LYS A CA 1
ATOM 1793 C C . LYS A 1 221 ? -5.567 7.160 1.321 1.00 95.38 221 LYS A C 1
ATOM 1795 O O . LYS A 1 221 ? -4.443 7.474 0.945 1.00 95.38 221 LYS A O 1
ATOM 1800 N N . ILE A 1 222 ? -6.455 6.574 0.518 1.00 88.31 222 ILE A N 1
ATOM 1801 C CA . ILE A 1 222 ? -6.205 6.295 -0.903 1.00 88.31 222 ILE A CA 1
ATOM 1802 C C . ILE A 1 222 ? -7.103 7.220 -1.732 1.00 88.31 222 ILE A C 1
ATOM 1804 O O . ILE A 1 222 ? -8.283 6.959 -1.974 1.00 88.31 222 ILE A O 1
ATOM 1808 N N . GLY A 1 223 ? -6.551 8.369 -2.125 1.00 84.38 223 GLY A N 1
ATOM 1809 C CA . GLY A 1 223 ? -7.326 9.441 -2.755 1.00 84.38 223 GLY A CA 1
ATOM 1810 C C . GLY A 1 223 ? -8.445 9.997 -1.853 1.00 84.38 223 GLY A C 1
ATOM 1811 O O . GLY A 1 223 ? -8.422 9.823 -0.629 1.00 84.38 223 GLY A O 1
ATOM 1812 N N . PRO A 1 224 ? -9.447 10.683 -2.429 1.00 81.94 224 PRO A N 1
ATOM 1813 C CA . PRO A 1 224 ? -10.479 11.358 -1.641 1.00 81.94 224 PRO A CA 1
ATOM 1814 C C . PRO A 1 224 ? -11.498 10.401 -1.005 1.00 81.94 224 PRO A C 1
ATOM 1816 O O . PRO A 1 224 ? -11.991 10.694 0.083 1.00 81.94 224 PRO A O 1
ATOM 1819 N N . TYR A 1 225 ? -11.784 9.254 -1.631 1.00 86.50 225 TYR A N 1
ATOM 1820 C CA . TYR A 1 225 ? -12.951 8.430 -1.281 1.00 86.50 225 TYR A CA 1
ATOM 1821 C C . TYR A 1 225 ? -12.636 7.129 -0.546 1.00 86.50 225 TYR A C 1
ATOM 1823 O O . TYR A 1 225 ? -13.520 6.605 0.131 1.00 86.50 225 TYR A O 1
ATOM 1831 N N . THR A 1 226 ? -11.413 6.610 -0.663 1.00 92.31 226 THR A N 1
ATOM 1832 C CA . THR A 1 226 ? -11.056 5.307 -0.096 1.00 92.31 226 THR A CA 1
ATOM 1833 C C . THR A 1 226 ? -10.327 5.482 1.231 1.00 92.31 226 THR A C 1
ATOM 1835 O O . THR A 1 226 ? -9.332 6.212 1.333 1.00 92.31 226 THR A O 1
ATOM 1838 N N . ARG A 1 227 ? -10.833 4.807 2.260 1.00 97.12 227 ARG A N 1
ATOM 1839 C CA . ARG A 1 227 ? -10.259 4.718 3.599 1.00 97.12 227 ARG A CA 1
ATOM 1840 C C . ARG A 1 227 ? -10.135 3.262 4.012 1.00 97.12 227 ARG A C 1
ATOM 1842 O O . ARG A 1 227 ? -11.050 2.468 3.790 1.00 97.12 227 ARG A O 1
ATOM 1849 N N . ILE A 1 228 ? -9.011 2.928 4.630 1.00 98.44 228 ILE A N 1
ATOM 1850 C CA . ILE A 1 228 ? -8.766 1.595 5.183 1.00 98.44 228 ILE A CA 1
ATOM 1851 C C . ILE A 1 228 ? -8.535 1.764 6.675 1.00 98.44 228 ILE A C 1
ATOM 1853 O O . ILE A 1 228 ? -7.481 2.259 7.058 1.00 98.44 228 ILE A O 1
ATOM 1857 N N . HIS A 1 229 ? -9.518 1.403 7.501 1.00 98.56 229 HIS A N 1
ATOM 1858 C CA . HIS A 1 229 ? -9.383 1.475 8.955 1.00 98.56 229 HIS A CA 1
ATOM 1859 C C . HIS A 1 229 ? -8.697 0.228 9.482 1.00 98.56 229 HIS A C 1
ATOM 1861 O O . HIS A 1 229 ? -9.100 -0.897 9.155 1.00 98.56 229 HIS A O 1
ATOM 1867 N N . TYR A 1 230 ? -7.721 0.435 10.356 1.00 98.69 230 TYR A N 1
ATOM 1868 C CA . TYR A 1 230 ? -6.916 -0.641 10.905 1.00 98.69 230 TYR A CA 1
ATOM 1869 C C . TYR A 1 230 ? -6.662 -0.480 12.407 1.00 98.69 230 TYR A C 1
ATOM 1871 O O . TYR A 1 230 ? -6.814 0.596 12.988 1.00 98.69 230 TYR A O 1
ATOM 1879 N N . TYR A 1 231 ? -6.291 -1.594 13.028 1.00 98.50 231 TYR A N 1
ATOM 1880 C CA . TYR A 1 231 ? -5.840 -1.682 14.410 1.00 98.50 231 TYR A CA 1
ATOM 1881 C C . TYR A 1 231 ? -4.589 -2.557 14.455 1.00 98.50 231 TYR A C 1
ATOM 1883 O O . TYR A 1 231 ? -4.588 -3.646 13.881 1.00 98.50 231 TYR A O 1
ATOM 1891 N N . ILE A 1 232 ? -3.540 -2.083 15.124 1.00 98.25 232 ILE A N 1
ATOM 1892 C CA . ILE A 1 232 ? -2.303 -2.837 15.328 1.00 98.25 232 ILE A CA 1
ATOM 1893 C C . ILE A 1 232 ? -2.246 -3.248 16.794 1.00 98.25 232 ILE A C 1
ATOM 1895 O O . ILE A 1 232 ? -2.220 -2.400 17.686 1.00 98.25 232 ILE A O 1
ATOM 1899 N N . ASP A 1 233 ? -2.233 -4.552 17.026 1.00 97.56 233 ASP A N 1
ATOM 1900 C CA . ASP A 1 233 ? -1.920 -5.136 18.318 1.00 97.56 233 ASP A CA 1
ATOM 1901 C C . ASP A 1 233 ? -0.407 -5.350 18.394 1.00 97.56 233 ASP A C 1
ATOM 1903 O O . ASP A 1 233 ? 0.138 -6.274 17.793 1.00 97.56 233 ASP A O 1
ATOM 1907 N N . VAL A 1 234 ? 0.280 -4.451 19.099 1.00 96.38 234 VAL A N 1
ATOM 1908 C CA . VAL A 1 234 ? 1.743 -4.474 19.224 1.00 96.38 234 VAL A CA 1
ATOM 1909 C C . VAL A 1 234 ? 2.218 -5.673 20.049 1.00 96.38 234 VAL A C 1
ATOM 1911 O O . VAL A 1 234 ? 3.312 -6.171 19.799 1.00 96.38 234 VAL A O 1
ATOM 1914 N N . GLU A 1 235 ? 1.405 -6.168 20.990 1.00 95.25 235 GLU A N 1
ATOM 1915 C CA . GLU A 1 235 ? 1.770 -7.303 21.847 1.00 95.25 235 GLU A CA 1
ATOM 1916 C C . GLU A 1 235 ? 1.796 -8.608 21.051 1.00 95.25 235 GLU A C 1
ATOM 1918 O O . GLU A 1 235 ? 2.722 -9.406 21.189 1.00 95.25 235 GLU A O 1
ATOM 1923 N N . THR A 1 236 ? 0.794 -8.816 20.191 1.00 96.50 236 THR A N 1
ATOM 1924 C CA . THR A 1 236 ? 0.719 -10.008 19.330 1.00 96.50 236 THR A CA 1
ATOM 1925 C C . THR A 1 236 ? 1.352 -9.808 17.953 1.00 96.50 236 THR A C 1
ATOM 1927 O O . THR A 1 236 ? 1.440 -10.757 17.175 1.00 96.50 236 THR A O 1
ATOM 1930 N N . GLU A 1 237 ? 1.802 -8.589 17.649 1.00 97.38 237 GLU A N 1
ATOM 1931 C CA . GLU A 1 237 ? 2.284 -8.152 16.333 1.00 97.38 237 GLU A CA 1
ATOM 1932 C C . GLU A 1 237 ? 1.264 -8.360 15.201 1.00 97.38 237 GLU A C 1
ATOM 1934 O O . GLU A 1 237 ? 1.632 -8.529 14.037 1.00 97.38 237 GLU A O 1
ATOM 1939 N N . MET A 1 238 ? -0.028 -8.353 15.534 1.00 98.38 238 MET A N 1
ATOM 1940 C CA . MET A 1 238 ? -1.110 -8.595 14.585 1.00 98.38 238 MET A CA 1
ATOM 1941 C C . MET A 1 238 ? -1.732 -7.288 14.103 1.00 98.38 238 MET A C 1
ATOM 1943 O O . MET A 1 238 ? -1.991 -6.366 14.875 1.00 98.38 238 MET A O 1
ATOM 1947 N N . ILE A 1 239 ? -2.036 -7.229 12.811 1.00 98.69 239 ILE A N 1
ATOM 1948 C CA . ILE A 1 239 ? -2.667 -6.084 12.157 1.00 98.69 239 ILE A CA 1
ATOM 1949 C C . ILE A 1 239 ? -4.049 -6.511 11.697 1.00 98.69 239 ILE A C 1
ATOM 1951 O O . ILE A 1 239 ? -4.202 -7.473 10.949 1.00 98.69 239 ILE A O 1
ATOM 1955 N N . TYR A 1 240 ? -5.069 -5.776 12.110 1.00 98.69 240 TYR A N 1
ATOM 1956 C CA . TYR A 1 240 ? -6.454 -6.071 11.786 1.00 98.69 240 TYR A CA 1
ATOM 1957 C C . TYR A 1 240 ? -7.018 -4.981 10.889 1.00 98.69 240 TYR A C 1
ATOM 1959 O O . TYR A 1 240 ? -6.919 -3.800 11.215 1.00 98.69 240 TYR A O 1
ATOM 1967 N N . ILE A 1 241 ? -7.656 -5.371 9.785 1.00 98.69 241 ILE A N 1
ATOM 1968 C CA . ILE A 1 241 ? -8.357 -4.450 8.883 1.00 98.69 241 ILE A CA 1
ATOM 1969 C C . ILE A 1 241 ? -9.854 -4.543 9.164 1.00 98.69 241 ILE A C 1
ATOM 1971 O O . ILE A 1 241 ? -10.467 -5.593 8.962 1.00 98.69 241 ILE A O 1
ATOM 1975 N N . GLY A 1 242 ? -10.437 -3.451 9.660 1.00 98.06 242 GLY A N 1
ATOM 1976 C CA . GLY A 1 242 ? -11.832 -3.395 10.110 1.00 98.06 242 GLY A CA 1
ATOM 1977 C C . GLY A 1 242 ? -12.785 -2.882 9.039 1.00 98.06 242 GLY A C 1
ATOM 1978 O O . GLY A 1 242 ? -13.910 -3.372 8.928 1.00 98.06 242 GLY A O 1
ATOM 1979 N N . HIS A 1 243 ? -12.313 -1.955 8.207 1.00 98.25 243 HIS A N 1
ATOM 1980 C CA . HIS A 1 243 ? -13.060 -1.357 7.101 1.00 98.25 243 HIS A CA 1
ATOM 1981 C C . HIS A 1 243 ? -12.125 -1.074 5.931 1.00 98.25 243 HIS A C 1
ATOM 1983 O O . HIS A 1 243 ? -10.997 -0.638 6.145 1.00 98.25 243 HIS A O 1
ATOM 1989 N N . CYS A 1 244 ? -12.592 -1.290 4.704 1.00 97.75 244 CYS A N 1
ATOM 1990 C CA . CYS A 1 244 ? -11.839 -1.006 3.488 1.00 97.75 244 CYS A CA 1
ATOM 1991 C C . CYS A 1 244 ? -12.818 -0.520 2.419 1.00 97.75 244 CYS A C 1
ATOM 1993 O O . CYS A 1 244 ? -13.639 -1.292 1.944 1.00 97.75 244 CYS A O 1
ATOM 1995 N N . GLY A 1 245 ? -12.784 0.763 2.067 1.00 96.12 245 GLY A N 1
ATOM 1996 C CA . GLY A 1 245 ? -13.688 1.314 1.057 1.00 96.12 245 GLY A CA 1
ATOM 1997 C C . GLY A 1 245 ? -14.093 2.747 1.358 1.00 96.12 245 GLY A C 1
ATOM 1998 O O . GLY A 1 245 ? -13.270 3.539 1.811 1.00 96.12 245 GLY A O 1
ATOM 1999 N N . LYS A 1 246 ? -15.358 3.095 1.106 1.00 94.50 246 LYS A N 1
ATOM 2000 C CA . LYS A 1 246 ? -15.874 4.463 1.255 1.00 94.50 246 LYS A CA 1
ATOM 2001 C C . LYS A 1 246 ? -15.565 5.058 2.633 1.00 94.50 246 LYS A C 1
ATOM 2003 O O . LYS A 1 246 ? -15.690 4.376 3.643 1.00 94.50 246 LYS A O 1
ATOM 2008 N N . HIS A 1 247 ? -15.222 6.342 2.673 1.00 92.50 247 HIS A N 1
ATOM 2009 C CA . HIS A 1 247 ? -15.093 7.112 3.914 1.00 92.50 247 HIS A CA 1
ATOM 2010 C C . HIS A 1 247 ? -16.306 6.924 4.850 1.00 92.50 247 HIS A C 1
ATOM 2012 O O . HIS A 1 247 ? -17.446 7.083 4.409 1.00 92.50 247 HIS A O 1
ATOM 2018 N N . LEU A 1 248 ? -16.056 6.605 6.126 1.00 91.56 248 LEU A N 1
ATOM 2019 C CA . LEU A 1 248 ? -17.093 6.524 7.165 1.00 91.56 248 LEU A CA 1
ATOM 2020 C C . LEU A 1 248 ? -17.641 7.919 7.512 1.00 91.56 248 LEU A C 1
ATOM 2022 O O . LEU A 1 248 ? -16.983 8.926 7.254 1.00 91.56 248 LEU A O 1
ATOM 2026 N N . ASP A 1 249 ? -18.828 8.005 8.114 1.00 87.88 249 ASP A N 1
ATOM 2027 C CA . ASP A 1 249 ? -19.437 9.305 8.434 1.00 87.88 249 ASP A CA 1
ATOM 2028 C C . ASP A 1 249 ? -18.579 10.098 9.442 1.00 87.88 249 ASP A C 1
ATOM 2030 O O . ASP A 1 249 ? -17.921 9.504 10.310 1.00 87.88 249 ASP A O 1
ATOM 2034 N N . ILE A 1 250 ? -18.625 11.432 9.342 1.00 77.88 250 ILE A N 1
ATOM 2035 C CA . ILE A 1 250 ? -17.936 12.408 10.213 1.00 77.88 250 ILE A CA 1
ATOM 2036 C C . ILE A 1 250 ? -18.847 13.555 10.652 1.00 77.88 250 ILE A C 1
ATOM 2038 O O . ILE A 1 250 ? -19.947 13.729 10.076 1.00 77.88 250 ILE A O 1
#

Secondary structure (DSSP, 8-state):
---S--HHHHHHHTTT-HHHHHHHHHHHHS-----S------EEES--S-HHHHHHHHHHHHTT--EEEE-TT-SSS-SSEEEEE-SS-EEEEEEEEHHHHHHHHHHHS----SHHHHHHHHHHH-SSEEE-HHHHHHHHTS--TT-HHHHHHHHHHIIIIIHHHHHTT--HHHHHHHHHHHHS-EEEEPPHHHHTSHHHHHHTEEEETTTEEEE--EEEEETTTEEEEEEEETTTTEEEEEEEEEPPP-

Radius of gyration: 22.04 Å; chains: 1; bounding box: 51×34×64 Å